Protein AF-D3B5L2-F1 (afdb_monomer_lite)

Structure (mmCIF, N/CA/C/O backbone):
data_AF-D3B5L2-F1
#
_entry.id   AF-D3B5L2-F1
#
loop_
_atom_site.group_PDB
_atom_site.id
_atom_site.type_symbol
_atom_site.label_atom_id
_atom_site.label_alt_id
_atom_site.label_comp_id
_atom_site.label_asym_id
_atom_site.label_entity_id
_atom_site.label_seq_id
_atom_site.pdbx_PDB_ins_code
_atom_site.Cartn_x
_atom_site.Cartn_y
_atom_site.Cartn_z
_atom_site.occupancy
_atom_site.B_iso_or_equiv
_atom_site.auth_seq_id
_atom_site.auth_comp_id
_atom_site.auth_asym_id
_atom_site.auth_atom_id
_atom_site.pdbx_PDB_model_num
ATOM 1 N N . MET A 1 1 ? -9.591 5.558 -53.761 1.00 42.88 1 MET A N 1
ATOM 2 C CA . MET A 1 1 ? -8.872 5.798 -55.028 1.00 42.88 1 MET A CA 1
ATOM 3 C C . MET A 1 1 ? -7.907 6.944 -54.809 1.00 42.88 1 MET A C 1
ATOM 5 O O . MET A 1 1 ? -8.373 8.041 -54.545 1.00 42.88 1 MET A O 1
ATOM 9 N N . ASN A 1 2 ? -6.609 6.635 -54.786 1.00 37.88 2 ASN A N 1
ATOM 10 C CA . ASN A 1 2 ? -5.475 7.451 -55.248 1.00 37.88 2 ASN A CA 1
ATOM 11 C C . ASN A 1 2 ? -4.202 6.870 -54.628 1.00 37.88 2 ASN A C 1
ATOM 13 O O . ASN A 1 2 ? -3.743 7.288 -53.571 1.00 37.88 2 ASN A O 1
ATOM 17 N N . SER A 1 3 ? -3.690 5.836 -55.298 1.00 38.31 3 SER A N 1
ATOM 18 C CA . SER A 1 3 ? -2.327 5.347 -55.120 1.00 38.31 3 SER A CA 1
ATOM 19 C C . SER A 1 3 ? -1.409 6.332 -55.838 1.00 38.31 3 SER A C 1
ATOM 21 O O . SER A 1 3 ? -1.430 6.401 -57.066 1.00 38.31 3 SER A O 1
ATOM 23 N N . LEU A 1 4 ? -0.648 7.127 -55.089 1.00 39.75 4 LEU A N 1
ATOM 24 C CA . LEU A 1 4 ? 0.489 7.863 -55.634 1.00 39.75 4 LEU A CA 1
ATOM 25 C C . LEU A 1 4 ? 1.626 6.858 -55.824 1.00 39.75 4 LEU A C 1
ATOM 27 O O . LEU A 1 4 ? 2.383 6.553 -54.906 1.00 39.75 4 LEU A O 1
ATOM 31 N N . ASN A 1 5 ? 1.693 6.305 -57.032 1.00 44.72 5 ASN A N 1
ATOM 32 C CA . ASN A 1 5 ? 2.851 5.572 -57.512 1.00 44.72 5 ASN A CA 1
ATOM 33 C C . ASN A 1 5 ? 4.015 6.562 -57.653 1.00 44.72 5 ASN A C 1
ATOM 35 O O . ASN A 1 5 ? 4.146 7.219 -58.682 1.00 44.72 5 ASN A O 1
ATOM 39 N N . ASN A 1 6 ? 4.864 6.662 -56.629 1.00 42.38 6 ASN A N 1
ATOM 40 C CA . ASN A 1 6 ? 6.210 7.208 -56.781 1.00 42.38 6 ASN A CA 1
ATOM 41 C C . ASN A 1 6 ? 7.059 6.169 -57.521 1.00 42.38 6 ASN A C 1
ATOM 43 O O . ASN A 1 6 ? 7.798 5.389 -56.922 1.00 42.38 6 ASN A O 1
ATOM 47 N N . THR A 1 7 ? 6.930 6.136 -58.843 1.00 45.75 7 THR A N 1
ATOM 48 C CA . THR A 1 7 ? 8.006 5.641 -59.696 1.00 45.75 7 THR A CA 1
ATOM 49 C C . THR A 1 7 ? 9.122 6.673 -59.608 1.00 45.75 7 THR A C 1
ATOM 51 O O . THR A 1 7 ? 9.053 7.704 -60.271 1.00 45.75 7 THR A O 1
ATOM 54 N N . ILE A 1 8 ? 10.100 6.433 -58.732 1.00 49.56 8 ILE A N 1
ATOM 55 C CA . ILE A 1 8 ? 11.393 7.119 -58.794 1.00 49.56 8 ILE A CA 1
ATOM 56 C C . ILE A 1 8 ? 11.922 6.834 -60.198 1.00 49.56 8 ILE A C 1
ATOM 58 O O . ILE A 1 8 ? 12.236 5.688 -60.526 1.00 49.56 8 ILE A O 1
ATOM 62 N N . ASP A 1 9 ? 11.887 7.853 -61.049 1.00 52.72 9 ASP A N 1
ATOM 63 C CA . ASP A 1 9 ? 12.397 7.770 -62.404 1.00 52.72 9 ASP A CA 1
ATOM 64 C C . ASP A 1 9 ? 13.900 7.482 -62.289 1.00 52.72 9 ASP A C 1
ATOM 66 O O . ASP A 1 9 ? 14.634 8.196 -61.607 1.00 52.72 9 ASP A O 1
ATOM 70 N N . MET A 1 10 ? 14.379 6.408 -62.916 1.00 55.22 10 MET A N 1
ATOM 71 C CA . MET A 1 10 ? 15.793 5.982 -62.884 1.00 55.22 10 MET A CA 1
ATOM 72 C C . MET A 1 10 ? 16.749 7.010 -63.536 1.00 55.22 10 MET A C 1
ATOM 74 O O . MET A 1 10 ? 17.939 6.742 -63.693 1.00 55.22 10 MET A O 1
ATOM 78 N N . ASN A 1 11 ? 16.240 8.189 -63.900 1.00 56.44 11 ASN A N 1
ATOM 79 C CA . ASN A 1 11 ? 16.960 9.316 -64.476 1.00 56.44 11 ASN A CA 1
ATOM 80 C C . ASN A 1 11 ? 17.698 10.192 -63.443 1.00 56.44 11 ASN A C 1
ATOM 82 O O . ASN A 1 11 ? 18.470 11.054 -63.853 1.00 56.44 11 ASN A O 1
ATOM 86 N N . ASP A 1 12 ? 17.545 9.961 -62.134 1.00 65.75 12 ASP A N 1
ATOM 87 C CA . ASP A 1 12 ? 18.139 10.830 -61.097 1.00 65.75 12 ASP A CA 1
AT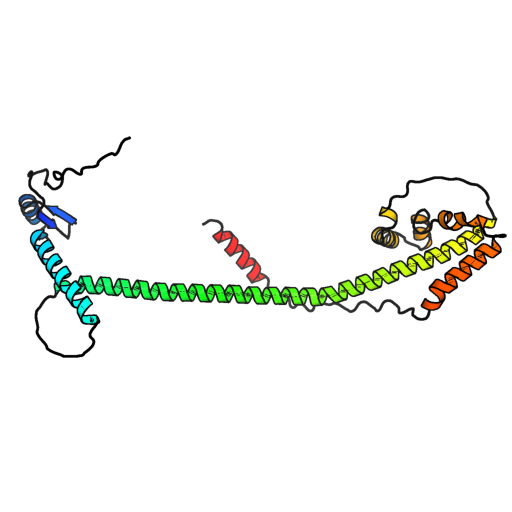OM 88 C C . ASP A 1 12 ? 19.608 10.519 -60.742 1.00 65.75 12 ASP A C 1
ATOM 90 O O . ASP A 1 12 ? 20.235 11.253 -59.978 1.00 65.75 12 ASP A O 1
ATOM 94 N N . PHE A 1 13 ? 20.213 9.462 -61.301 1.00 86.31 13 PHE A N 1
ATOM 95 C CA . PHE A 1 13 ? 21.603 9.082 -60.989 1.00 86.31 13 PHE A CA 1
ATOM 96 C C . PHE A 1 13 ? 22.629 9.591 -62.009 1.00 86.31 13 PHE A C 1
ATOM 98 O O . PHE A 1 13 ? 23.615 8.917 -62.328 1.00 86.31 13 PHE A O 1
ATOM 105 N N . VAL A 1 14 ? 22.395 10.797 -62.527 1.00 89.31 14 VAL A N 1
ATOM 106 C CA . VAL A 1 14 ? 23.261 11.460 -63.502 1.00 89.31 14 VAL A CA 1
ATOM 107 C C . VAL A 1 14 ? 23.803 12.778 -62.959 1.00 89.31 14 VAL A C 1
ATOM 109 O O . VAL A 1 14 ? 23.119 13.572 -62.322 1.00 89.31 14 VAL A O 1
ATOM 112 N N . CYS A 1 15 ? 25.070 13.034 -63.242 1.00 91.94 15 CYS A N 1
ATOM 113 C CA . CYS A 1 15 ? 25.719 14.312 -63.041 1.00 91.94 15 CYS A CA 1
ATOM 114 C C . CYS A 1 15 ? 25.053 15.367 -63.925 1.00 91.94 15 CYS A C 1
ATOM 116 O O . CYS A 1 15 ? 25.148 15.283 -65.147 1.00 91.94 15 CYS A O 1
ATOM 118 N N . LEU A 1 16 ? 24.434 16.376 -63.313 1.00 89.25 16 LEU A N 1
ATOM 119 C CA . LEU A 1 16 ? 23.720 17.440 -64.026 1.00 89.25 16 LEU A CA 1
ATOM 120 C C . LEU A 1 16 ? 24.635 18.254 -64.955 1.00 89.25 16 LEU A C 1
ATOM 122 O O . LEU A 1 16 ? 24.221 18.627 -66.047 1.00 89.25 16 LEU A O 1
ATOM 126 N N . ASP A 1 17 ? 25.898 18.452 -64.572 1.00 91.31 17 ASP A N 1
ATOM 127 C CA . ASP A 1 17 ? 26.860 19.241 -65.358 1.00 91.31 17 ASP A CA 1
ATOM 128 C C . ASP A 1 17 ? 27.324 18.531 -66.636 1.00 91.31 17 ASP A C 1
ATOM 130 O O . ASP A 1 17 ? 27.767 19.161 -67.597 1.00 91.31 17 ASP A O 1
ATOM 134 N N . HIS A 1 18 ? 27.278 17.198 -66.638 1.00 92.94 18 HIS A N 1
ATOM 135 C CA . HIS A 1 18 ? 27.876 16.383 -67.694 1.00 92.94 18 HIS A CA 1
ATOM 136 C C . HIS A 1 18 ? 26.908 15.386 -68.330 1.00 92.94 18 HIS A C 1
ATOM 138 O O . HIS A 1 18 ? 27.302 14.714 -69.281 1.00 92.94 18 HIS A O 1
ATOM 144 N N . LEU A 1 19 ? 25.684 15.280 -67.806 1.00 89.50 19 LEU A N 1
ATOM 145 C CA . LEU A 1 19 ? 24.640 14.330 -68.195 1.00 89.50 19 LEU A CA 1
ATOM 146 C C . LEU A 1 19 ? 25.162 12.883 -68.281 1.00 89.50 19 LEU A C 1
ATOM 148 O O . LEU A 1 19 ? 24.842 12.137 -69.203 1.00 89.50 19 LEU A O 1
ATOM 152 N N . LYS A 1 20 ? 26.022 12.505 -67.326 1.00 90.75 20 LYS A N 1
ATOM 153 C CA . LYS A 1 20 ? 26.656 11.179 -67.220 1.00 90.75 20 LYS A CA 1
ATOM 154 C C . LYS A 1 20 ? 26.365 10.545 -65.876 1.00 90.75 20 LYS A C 1
ATOM 156 O O . LYS A 1 20 ? 26.307 11.258 -64.882 1.00 90.75 20 LYS A O 1
ATOM 161 N N . THR A 1 21 ? 26.277 9.224 -65.826 1.00 93.31 21 THR A N 1
ATOM 162 C CA . THR A 1 21 ? 26.075 8.478 -64.583 1.00 93.31 21 THR A CA 1
ATOM 163 C C . THR A 1 21 ? 27.186 8.728 -63.567 1.00 93.31 21 THR A C 1
ATOM 165 O O . THR A 1 21 ? 28.353 8.932 -63.918 1.00 93.31 21 THR A O 1
ATOM 168 N N . PHE A 1 22 ? 26.815 8.743 -62.288 1.00 94.50 22 PHE A N 1
ATOM 169 C CA . PHE A 1 22 ? 27.795 8.731 -61.209 1.00 94.50 22 PHE A CA 1
ATOM 170 C C . PHE A 1 22 ? 28.409 7.339 -61.086 1.00 94.50 22 PHE A C 1
ATOM 172 O O . PHE A 1 22 ? 27.702 6.340 -60.975 1.00 94.50 22 PHE A O 1
ATOM 179 N N . GLU A 1 23 ? 29.734 7.290 -61.099 1.00 94.88 23 GLU A N 1
ATOM 180 C CA . GLU A 1 23 ? 30.504 6.043 -61.137 1.00 94.88 23 GLU A CA 1
ATOM 181 C C . GLU A 1 23 ? 31.557 5.990 -60.030 1.00 94.88 23 GLU A C 1
ATOM 183 O O . GLU A 1 23 ? 32.110 4.932 -59.761 1.00 94.88 23 GLU A O 1
ATOM 188 N N . ILE A 1 24 ? 31.846 7.120 -59.380 1.00 95.38 24 ILE A N 1
ATOM 189 C CA . ILE A 1 24 ? 32.937 7.265 -58.418 1.00 95.38 24 ILE A CA 1
ATOM 190 C C . ILE A 1 24 ? 32.392 7.921 -57.150 1.00 95.38 24 ILE A C 1
ATOM 192 O O . ILE A 1 24 ? 31.609 8.865 -57.234 1.00 95.38 24 ILE A O 1
ATOM 196 N N . ILE A 1 25 ? 32.829 7.465 -55.978 1.00 95.88 25 ILE A N 1
ATOM 197 C CA . ILE A 1 25 ? 32.579 8.136 -54.696 1.00 95.88 25 ILE A CA 1
ATOM 198 C C . ILE A 1 25 ? 33.898 8.618 -54.103 1.00 95.88 25 ILE A C 1
ATOM 200 O O . ILE A 1 25 ? 34.873 7.877 -54.086 1.00 95.88 25 ILE A O 1
ATOM 204 N N . CYS A 1 26 ? 33.930 9.853 -53.605 1.00 95.94 26 CYS A N 1
ATOM 205 C CA . CYS A 1 26 ? 35.033 10.348 -52.785 1.00 95.94 26 CYS A CA 1
ATOM 206 C C . CYS A 1 26 ? 34.667 10.209 -51.304 1.00 95.94 26 CYS A C 1
ATOM 208 O O . CYS A 1 26 ? 33.810 10.947 -50.818 1.00 95.94 26 CYS A O 1
ATOM 210 N N . HIS A 1 27 ? 35.336 9.320 -50.571 1.00 92.12 27 HIS A N 1
ATOM 211 C CA . HIS A 1 27 ? 35.020 9.033 -49.163 1.00 92.12 27 HIS A CA 1
ATOM 212 C C . HIS A 1 27 ? 35.301 10.204 -48.221 1.00 92.12 27 HIS A C 1
ATOM 214 O O . HIS A 1 27 ? 34.617 10.374 -47.219 1.00 92.12 27 HIS A O 1
ATOM 220 N N . GLN A 1 28 ? 36.278 11.050 -48.556 1.00 93.50 28 GLN A N 1
ATOM 221 C CA . GLN A 1 28 ? 36.624 12.214 -47.738 1.00 93.50 28 GLN A CA 1
ATOM 222 C C . GLN A 1 28 ? 35.590 13.343 -47.856 1.00 93.50 28 GLN A C 1
ATOM 224 O O . GLN A 1 28 ? 35.366 14.079 -46.899 1.00 93.50 28 GLN A O 1
ATOM 229 N N . CYS A 1 29 ? 34.955 13.479 -49.023 1.00 94.69 29 CYS A N 1
ATOM 230 C CA . CYS A 1 29 ? 33.931 14.499 -49.265 1.00 94.69 29 CYS A CA 1
ATOM 231 C C . CYS A 1 29 ? 32.504 13.956 -49.158 1.00 94.69 29 CYS A C 1
ATOM 233 O O . CYS A 1 29 ? 31.565 14.745 -49.132 1.00 94.69 29 CYS A O 1
ATOM 235 N N . ASN A 1 30 ? 32.343 12.632 -49.128 1.00 93.12 30 ASN A N 1
ATOM 236 C CA . ASN A 1 30 ? 31.063 11.941 -49.246 1.00 93.12 30 ASN A CA 1
ATOM 237 C C . ASN A 1 30 ? 30.256 12.398 -50.481 1.00 93.12 30 ASN A C 1
ATOM 239 O O . ASN A 1 30 ? 29.056 12.658 -50.401 1.00 93.12 30 ASN A O 1
ATOM 243 N N . LEU A 1 31 ? 30.941 12.545 -51.624 1.00 93.62 31 LEU A N 1
ATOM 244 C CA . LEU A 1 31 ? 30.361 13.030 -52.883 1.00 93.62 31 LEU A CA 1
ATOM 245 C C . LEU A 1 31 ? 30.387 11.956 -53.968 1.00 93.62 31 LEU A C 1
ATOM 247 O O . LEU A 1 31 ? 31.397 11.273 -54.148 1.00 93.62 31 LEU A O 1
ATOM 251 N N . LEU A 1 32 ? 29.295 11.881 -54.731 1.00 94.81 32 LEU A N 1
ATOM 252 C CA . LEU A 1 32 ? 29.177 11.074 -55.942 1.00 94.81 32 LEU A CA 1
ATOM 253 C C . LEU A 1 32 ? 29.634 11.882 -57.159 1.00 94.81 32 LEU A C 1
ATOM 255 O O . LEU A 1 32 ? 29.233 13.029 -57.352 1.00 94.81 32 LEU A O 1
ATOM 259 N N . LEU A 1 33 ? 30.487 11.285 -57.985 1.00 95.25 33 LEU A N 1
ATOM 260 C CA . LEU A 1 33 ? 31.179 11.943 -59.086 1.00 95.25 33 LEU A CA 1
ATOM 261 C C . LEU A 1 33 ? 31.066 11.091 -60.358 1.00 95.25 33 LEU A C 1
ATOM 263 O O . LEU A 1 33 ? 31.216 9.869 -60.335 1.00 95.25 33 LEU A O 1
ATOM 267 N N . CYS A 1 34 ? 30.802 11.735 -61.496 1.00 95.88 34 CYS A N 1
ATOM 268 C CA . CYS A 1 34 ? 31.057 11.116 -62.797 1.00 95.88 34 CYS A CA 1
ATOM 269 C C . CYS A 1 34 ? 32.564 11.196 -63.102 1.00 95.88 34 CYS A C 1
ATOM 271 O O . CYS A 1 34 ? 33.284 11.989 -62.485 1.00 95.88 34 CYS A O 1
ATOM 273 N N . ALA A 1 35 ? 33.053 10.452 -64.096 1.00 94.00 35 ALA A N 1
ATOM 274 C CA . ALA A 1 35 ? 34.479 10.429 -64.449 1.00 94.00 35 ALA A CA 1
ATOM 275 C C . ALA A 1 35 ? 35.101 11.832 -64.664 1.00 94.00 35 ALA A C 1
ATOM 277 O O . ALA A 1 35 ? 36.240 12.100 -64.265 1.00 94.00 35 ALA A O 1
ATOM 278 N N . ARG A 1 36 ? 34.337 12.769 -65.250 1.00 94.62 36 ARG A N 1
ATOM 279 C CA . ARG A 1 36 ? 34.807 14.141 -65.505 1.00 94.62 36 ARG A CA 1
ATOM 280 C C . ARG A 1 36 ? 34.849 14.986 -64.232 1.00 94.62 36 ARG A C 1
ATOM 282 O O . ARG A 1 36 ? 35.850 15.662 -63.995 1.00 94.62 36 ARG A O 1
ATOM 289 N N . CYS A 1 37 ? 33.814 14.903 -63.394 1.00 95.62 37 CYS A N 1
ATOM 290 C CA . CYS A 1 37 ? 33.805 15.559 -62.087 1.00 95.62 37 CYS A CA 1
ATOM 291 C C . CYS A 1 37 ? 34.909 15.018 -61.182 1.00 95.62 37 CYS A C 1
ATOM 293 O O . CYS A 1 37 ? 35.572 15.812 -60.533 1.00 95.62 37 CYS A O 1
ATOM 295 N N . SER A 1 38 ? 35.172 13.709 -61.193 1.00 95.31 38 SER A N 1
ATOM 296 C CA . SER A 1 38 ? 36.254 13.104 -60.407 1.00 95.31 38 SER A CA 1
ATOM 297 C C . SER A 1 38 ? 37.627 13.653 -60.793 1.00 95.31 38 SER A C 1
ATOM 299 O O . SER A 1 38 ? 38.405 14.050 -59.929 1.00 95.31 38 SER A O 1
ATOM 301 N N . THR A 1 39 ? 37.901 13.783 -62.093 1.00 94.25 39 THR A N 1
ATOM 302 C CA . THR A 1 39 ? 39.170 14.355 -62.568 1.00 94.25 39 THR A CA 1
ATOM 303 C C . THR A 1 39 ? 39.342 15.809 -62.116 1.00 94.25 39 THR A C 1
ATOM 305 O O . THR A 1 39 ? 40.430 16.199 -61.696 1.00 94.25 39 THR A O 1
ATOM 308 N N . ASN A 1 40 ? 38.282 16.619 -62.187 1.00 94.88 40 ASN A N 1
ATOM 309 C CA . ASN A 1 40 ? 38.326 18.012 -61.736 1.00 94.88 40 ASN A CA 1
ATOM 310 C C . ASN A 1 40 ? 38.442 18.120 -60.210 1.00 94.88 40 ASN A C 1
ATOM 312 O O . ASN A 1 40 ? 39.277 18.872 -59.718 1.00 94.88 40 ASN A O 1
ATOM 316 N N . HIS A 1 41 ? 37.667 17.321 -59.480 1.00 94.50 41 HIS A N 1
ATOM 317 C CA . HIS A 1 41 ? 37.701 17.218 -58.022 1.00 94.50 41 HIS A CA 1
ATOM 318 C C . HIS A 1 41 ? 39.101 16.865 -57.518 1.00 94.50 41 HIS A C 1
ATOM 320 O O . HIS A 1 41 ? 39.642 17.529 -56.638 1.00 94.50 41 HIS A O 1
ATOM 326 N N . ASN A 1 42 ? 39.748 15.883 -58.149 1.00 90.81 42 ASN A N 1
ATOM 327 C CA . ASN A 1 42 ? 41.100 15.465 -57.787 1.00 90.81 42 ASN A CA 1
ATOM 328 C C . ASN A 1 42 ? 42.164 16.522 -58.103 1.00 90.81 42 ASN A C 1
ATOM 330 O O . ASN A 1 42 ? 43.156 16.596 -57.386 1.00 90.81 42 ASN A O 1
ATOM 334 N N . LYS A 1 43 ? 41.959 17.368 -59.120 1.00 92.62 43 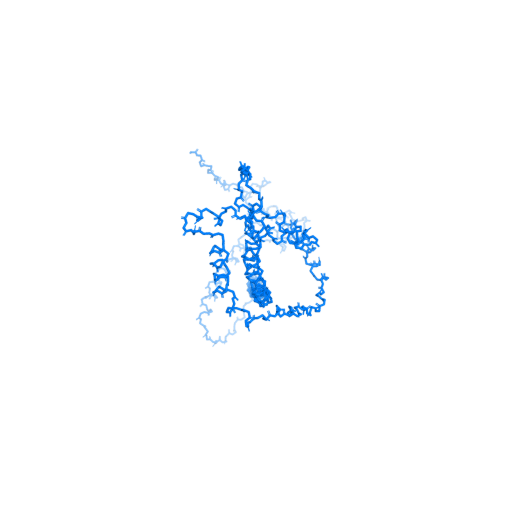LYS A N 1
ATOM 335 C CA . LYS A 1 43 ? 42.838 18.524 -59.375 1.00 92.62 43 LYS A CA 1
ATOM 336 C C . LYS A 1 43 ? 42.694 19.620 -58.318 1.00 92.62 43 LYS A C 1
ATOM 338 O O . LYS A 1 43 ? 43.640 20.365 -58.108 1.00 92.62 43 LYS A O 1
ATOM 343 N N . GLN A 1 44 ? 41.520 19.741 -57.699 1.00 92.50 44 GLN A N 1
ATOM 344 C CA . GLN A 1 44 ? 41.229 20.775 -56.702 1.00 92.50 44 GLN A CA 1
ATOM 345 C C . GLN A 1 44 ? 41.599 20.351 -55.278 1.00 92.50 44 GLN A C 1
ATOM 347 O O . GLN A 1 44 ? 42.053 21.183 -54.499 1.00 92.50 44 GLN A O 1
ATOM 352 N N . HIS A 1 45 ? 41.402 19.074 -54.941 1.00 88.81 45 HIS A N 1
ATOM 353 C CA . HIS A 1 45 ? 41.495 18.582 -53.565 1.00 88.81 45 HIS A CA 1
ATOM 354 C C . HIS A 1 45 ? 42.538 17.472 -53.349 1.00 88.81 45 HIS A C 1
ATOM 356 O O . HIS A 1 45 ? 42.733 17.050 -52.219 1.00 88.81 45 HIS A O 1
ATOM 362 N N . GLU A 1 46 ? 43.207 16.972 -54.395 1.00 91.94 46 GLU A N 1
ATOM 363 C CA . GLU A 1 46 ? 44.169 15.853 -54.306 1.00 91.94 46 GLU A CA 1
ATOM 364 C C . GLU A 1 46 ? 43.598 14.561 -53.668 1.00 91.94 46 GLU A C 1
ATOM 366 O O . GLU A 1 46 ? 44.325 13.725 -53.133 1.00 91.94 46 GLU A O 1
ATOM 371 N N . HIS A 1 47 ? 42.285 14.323 -53.771 1.00 93.62 47 HIS A N 1
ATOM 372 C CA . HIS A 1 47 ? 41.605 13.179 -53.140 1.00 93.62 47 HIS A CA 1
ATOM 373 C C . HIS A 1 47 ? 41.666 11.862 -53.936 1.00 93.62 47 HIS A C 1
ATOM 375 O O . HIS A 1 47 ? 40.876 10.952 -53.686 1.00 93.62 47 HIS A O 1
ATOM 381 N N . ASN A 1 48 ? 42.610 11.710 -54.869 1.00 89.38 48 ASN A N 1
ATOM 382 C CA . ASN A 1 48 ? 42.643 10.558 -55.779 1.00 89.38 48 ASN A CA 1
ATOM 383 C C . ASN A 1 48 ? 42.729 9.205 -55.043 1.00 89.38 48 ASN A C 1
ATOM 385 O O . ASN A 1 48 ? 42.169 8.217 -55.493 1.00 89.38 48 ASN A O 1
ATOM 389 N N . LYS A 1 49 ? 43.388 9.167 -53.877 1.00 90.94 49 LYS A N 1
ATOM 390 C CA . LYS A 1 49 ? 43.523 7.952 -53.050 1.00 90.94 49 LYS A CA 1
ATOM 391 C C . LYS A 1 49 ? 42.267 7.591 -52.248 1.00 90.94 49 LYS A C 1
ATOM 393 O O . LYS A 1 49 ? 42.218 6.512 -51.676 1.00 90.94 49 LYS A O 1
ATOM 398 N N . PHE A 1 50 ? 41.301 8.502 -52.166 1.00 90.62 50 PHE A N 1
ATOM 399 C CA . PHE A 1 50 ? 40.051 8.335 -51.417 1.00 90.62 50 PHE A CA 1
ATOM 400 C C . PHE A 1 50 ? 38.844 8.216 -52.348 1.00 90.62 50 PHE A C 1
ATOM 402 O O . PHE A 1 50 ? 37.707 8.345 -51.892 1.00 90.62 50 PHE A O 1
ATOM 409 N N . CYS A 1 51 ? 39.092 8.062 -53.649 1.00 92.44 51 CYS A N 1
ATOM 410 C CA . CYS A 1 51 ? 38.062 7.915 -54.656 1.00 92.44 51 CYS A CA 1
ATOM 411 C C . CYS A 1 51 ? 38.024 6.469 -55.131 1.00 92.44 51 CYS A C 1
ATOM 413 O O . CYS A 1 51 ? 39.011 5.994 -55.685 1.00 92.44 51 CYS A O 1
ATOM 415 N N . ASP A 1 52 ? 36.877 5.819 -54.977 1.00 92.88 52 ASP A N 1
ATOM 416 C CA . ASP A 1 52 ? 36.673 4.453 -55.449 1.00 92.88 52 ASP A CA 1
ATOM 417 C C . ASP A 1 52 ? 35.630 4.427 -56.559 1.00 92.88 52 ASP A C 1
ATOM 419 O O . ASP A 1 52 ? 34.603 5.115 -56.489 1.00 92.88 52 ASP A O 1
ATOM 423 N N . HIS A 1 53 ? 35.885 3.610 -57.579 1.00 94.88 53 HIS A N 1
ATOM 424 C CA . HIS A 1 53 ? 34.895 3.321 -58.601 1.00 94.88 53 HIS A CA 1
ATOM 425 C C . HIS A 1 53 ? 33.836 2.362 -58.048 1.00 94.88 53 HIS A C 1
ATOM 427 O O . HIS A 1 53 ? 34.124 1.440 -57.282 1.00 94.88 53 HIS A O 1
ATOM 433 N N . ILE A 1 54 ? 32.589 2.540 -58.475 1.00 92.31 54 ILE A N 1
ATOM 434 C CA . ILE A 1 54 ? 31.453 1.745 -58.015 1.00 92.31 54 ILE A CA 1
ATOM 435 C C . ILE A 1 54 ? 31.639 0.252 -58.301 1.00 92.31 54 ILE A C 1
ATOM 437 O O . ILE A 1 54 ? 31.197 -0.586 -57.518 1.00 92.31 54 ILE A O 1
ATOM 441 N N . ASP A 1 55 ? 32.312 -0.099 -59.393 1.00 90.94 55 ASP A N 1
ATOM 442 C CA . ASP A 1 55 ? 32.559 -1.501 -59.731 1.00 90.94 55 ASP A CA 1
ATOM 443 C C . ASP A 1 55 ? 33.592 -2.156 -58.807 1.00 90.94 55 ASP A C 1
ATOM 445 O O . ASP A 1 55 ? 33.404 -3.316 -58.436 1.00 90.94 55 ASP A O 1
ATOM 449 N N . ASP A 1 56 ? 34.594 -1.410 -58.334 1.00 89.19 56 ASP A N 1
ATOM 450 C CA . ASP A 1 56 ? 35.562 -1.901 -57.344 1.00 89.19 56 ASP A CA 1
ATOM 451 C C . ASP A 1 56 ? 34.884 -2.115 -55.982 1.00 89.19 56 ASP A C 1
ATOM 453 O O . ASP A 1 56 ? 35.105 -3.130 -55.306 1.00 89.19 56 ASP A O 1
ATOM 457 N N . ILE A 1 57 ? 33.977 -1.204 -55.608 1.00 88.31 57 ILE A N 1
ATOM 458 C CA . ILE A 1 57 ? 33.139 -1.334 -54.409 1.00 88.31 57 ILE A CA 1
ATOM 459 C C . ILE A 1 57 ? 32.237 -2.566 -54.530 1.00 88.31 57 ILE A C 1
ATOM 461 O O . ILE A 1 57 ? 32.221 -3.412 -53.634 1.00 88.31 57 ILE A O 1
ATOM 465 N N . LYS A 1 58 ? 31.519 -2.723 -55.651 1.00 87.75 58 LYS A N 1
ATOM 466 C CA . LYS A 1 58 ? 30.663 -3.895 -55.908 1.00 87.75 58 LYS A CA 1
ATOM 467 C C . LYS A 1 58 ? 31.465 -5.190 -55.833 1.00 87.75 58 LYS A C 1
ATOM 469 O O . LYS A 1 58 ? 31.033 -6.137 -55.179 1.00 87.75 58 LYS A O 1
ATOM 474 N N . GLN A 1 59 ? 32.627 -5.248 -56.483 1.00 85.62 59 GLN A N 1
ATOM 475 C CA . GLN A 1 59 ? 33.478 -6.436 -56.482 1.00 85.62 59 GLN A CA 1
ATOM 476 C C . GLN A 1 59 ? 33.939 -6.787 -55.065 1.00 85.62 59 GLN A C 1
ATOM 478 O O . GLN A 1 59 ? 33.894 -7.957 -54.667 1.00 85.62 59 GLN A O 1
ATOM 483 N N . SER A 1 60 ? 34.324 -5.775 -54.288 1.00 84.62 60 SER A N 1
ATOM 484 C CA . SER A 1 60 ? 34.683 -5.937 -52.882 1.00 84.62 60 SER A CA 1
ATOM 485 C C . SER A 1 60 ? 33.508 -6.513 -52.089 1.00 84.62 60 SER A C 1
ATOM 487 O O . SER A 1 60 ? 33.660 -7.563 -51.463 1.00 84.62 60 SER A O 1
ATOM 489 N N . LEU A 1 61 ? 32.310 -5.926 -52.198 1.00 81.62 61 LEU A N 1
ATOM 490 C CA . LEU A 1 61 ? 31.090 -6.392 -51.523 1.00 81.62 61 LEU A CA 1
ATOM 491 C C . LEU A 1 61 ? 30.709 -7.836 -51.891 1.00 81.62 61 LEU A C 1
ATOM 493 O O . LEU A 1 61 ? 30.402 -8.637 -51.005 1.00 81.62 61 LEU A O 1
ATOM 497 N N . TYR A 1 62 ? 30.794 -8.220 -53.168 1.00 83.81 62 TYR A N 1
ATOM 498 C CA . TYR A 1 62 ? 30.538 -9.605 -53.584 1.00 83.81 62 TYR A CA 1
ATOM 499 C C . TYR A 1 62 ? 31.534 -10.594 -52.966 1.00 83.81 62 TYR A C 1
ATOM 501 O O . TYR A 1 62 ? 31.153 -11.703 -52.562 1.00 83.81 62 TYR A O 1
ATOM 509 N N . LYS A 1 63 ? 32.808 -10.198 -52.847 1.00 79.50 63 LYS A N 1
ATOM 510 C CA . LYS A 1 63 ? 33.841 -10.994 -52.171 1.00 79.50 63 LYS A CA 1
ATOM 511 C C . LYS A 1 63 ? 33.519 -11.159 -50.683 1.00 79.50 63 LYS A C 1
ATOM 513 O O . LYS A 1 63 ? 33.660 -12.268 -50.164 1.00 79.50 63 LYS A O 1
ATOM 518 N N . TYR A 1 64 ? 33.036 -10.108 -50.016 1.00 72.75 64 TYR A N 1
ATOM 519 C CA . TYR A 1 64 ? 32.560 -10.184 -48.631 1.00 72.75 64 TYR A CA 1
ATOM 520 C C . TYR A 1 64 ? 31.395 -11.151 -48.480 1.00 72.75 64 TYR A C 1
ATOM 522 O O . TYR A 1 64 ? 31.506 -12.114 -47.726 1.00 72.75 64 TYR A O 1
ATOM 530 N N . GLN A 1 65 ? 30.316 -10.961 -49.241 1.00 75.31 65 GLN A N 1
ATOM 531 C CA . GLN A 1 65 ? 29.118 -11.799 -49.159 1.00 75.31 65 GLN A CA 1
ATOM 532 C C . GLN A 1 65 ? 29.452 -13.290 -49.332 1.00 75.31 65 GLN A C 1
ATOM 534 O O . GLN A 1 65 ? 29.004 -14.138 -48.554 1.00 75.31 65 GLN A O 1
ATOM 539 N N . SER A 1 66 ? 30.317 -13.601 -50.299 1.00 74.62 66 SER A N 1
ATOM 540 C CA . SER A 1 66 ? 30.772 -14.966 -50.579 1.00 74.62 66 SER A CA 1
ATOM 541 C C . SER A 1 66 ? 31.621 -15.569 -49.449 1.00 74.62 66 SER A C 1
ATOM 543 O O . SER A 1 66 ? 31.583 -16.781 -49.222 1.00 74.62 66 SER A O 1
ATOM 545 N N . ASN A 1 67 ? 32.392 -14.749 -48.730 1.00 68.56 67 ASN A N 1
ATOM 546 C CA . ASN A 1 67 ? 33.241 -15.186 -47.620 1.00 68.56 67 ASN A CA 1
ATOM 547 C C . ASN A 1 67 ? 32.458 -15.331 -46.310 1.00 68.56 67 ASN A C 1
ATOM 549 O O . ASN A 1 67 ? 32.626 -16.329 -45.605 1.00 68.56 67 ASN A O 1
ATOM 553 N N . THR A 1 68 ? 31.555 -14.399 -46.014 1.00 64.00 68 THR A N 1
ATOM 554 C CA . THR A 1 68 ? 30.704 -14.416 -44.819 1.00 64.00 68 THR A CA 1
ATOM 555 C C . THR A 1 68 ? 29.825 -15.670 -44.794 1.00 64.00 68 THR A C 1
ATOM 557 O O . THR A 1 68 ? 29.766 -16.378 -43.788 1.00 64.00 68 THR A O 1
ATOM 560 N N . GLN A 1 69 ? 29.245 -16.056 -45.938 1.00 63.59 69 GLN A N 1
ATOM 561 C CA . GLN A 1 69 ? 28.440 -17.278 -46.046 1.00 63.59 69 GLN A CA 1
ATOM 562 C C . GLN A 1 69 ? 29.255 -18.569 -45.815 1.00 63.59 69 GLN A C 1
ATOM 564 O O . GLN A 1 69 ? 28.713 -19.575 -45.349 1.00 63.59 69 GLN A O 1
ATOM 569 N N . LYS A 1 70 ? 30.565 -18.557 -46.101 1.00 63.69 70 LYS A N 1
ATOM 570 C CA . LYS A 1 70 ? 31.475 -19.683 -45.822 1.00 63.69 70 LYS A CA 1
ATOM 571 C C . LYS A 1 70 ? 31.899 -19.734 -44.351 1.00 63.69 70 LYS A C 1
ATOM 573 O O . LYS A 1 70 ? 32.013 -20.831 -43.804 1.00 63.69 70 LYS A O 1
ATOM 578 N N . GLN A 1 71 ? 32.091 -18.588 -43.694 1.00 60.78 71 GLN A N 1
ATOM 579 C CA . GLN A 1 71 ? 32.464 -18.536 -42.275 1.00 60.78 71 GLN A CA 1
ATOM 580 C C . GLN A 1 71 ? 31.326 -18.988 -41.348 1.00 60.78 71 GLN A C 1
ATOM 582 O O . GLN A 1 71 ? 31.569 -19.801 -40.454 1.00 60.78 71 GLN A O 1
ATOM 587 N N . PHE A 1 72 ? 30.075 -18.596 -41.622 1.00 58.66 72 PHE A N 1
ATOM 588 C CA . PHE A 1 72 ? 28.918 -19.079 -40.853 1.00 58.66 72 PHE A CA 1
ATOM 589 C C . PHE A 1 72 ? 28.676 -20.591 -40.997 1.00 58.66 72 PHE A C 1
ATOM 591 O O . PHE A 1 72 ? 28.173 -21.226 -40.073 1.00 58.66 72 PHE A O 1
ATOM 598 N N . LYS A 1 73 ? 29.081 -21.205 -42.119 1.00 58.50 73 LYS A N 1
ATOM 599 C CA . LYS A 1 73 ? 29.022 -22.668 -42.288 1.00 58.50 73 LYS A CA 1
ATOM 600 C C . LYS A 1 73 ? 30.138 -23.404 -41.537 1.00 58.50 73 LYS A C 1
ATOM 602 O O . LYS A 1 73 ? 29.899 -24.508 -41.058 1.00 58.50 73 LYS A O 1
ATOM 607 N N . LYS A 1 74 ? 31.330 -22.810 -41.397 1.00 54.47 74 LYS A N 1
ATOM 608 C CA . LYS A 1 74 ? 32.481 -23.443 -40.722 1.00 54.47 74 LYS A CA 1
ATOM 609 C C . LYS A 1 74 ? 32.410 -23.412 -39.193 1.00 54.47 74 LYS A C 1
ATOM 611 O O . LYS A 1 74 ? 32.939 -24.320 -38.563 1.00 54.47 74 LYS A O 1
ATOM 616 N N . GLN A 1 75 ? 31.716 -22.449 -38.584 1.00 52.25 75 GLN A N 1
ATOM 617 C CA . GLN A 1 75 ? 31.545 -22.420 -37.120 1.00 52.25 75 GLN A CA 1
ATOM 618 C C . GLN A 1 75 ? 30.651 -23.548 -36.570 1.00 52.25 75 GLN A C 1
ATOM 620 O O . GLN A 1 75 ? 30.601 -23.746 -35.360 1.00 52.25 75 GLN A O 1
ATOM 625 N N . LYS A 1 76 ? 29.993 -24.336 -37.433 1.00 50.56 76 LYS A N 1
ATOM 626 C CA . LYS A 1 76 ? 29.224 -25.520 -37.017 1.00 50.56 76 LYS A CA 1
ATOM 627 C C . LYS A 1 76 ? 30.053 -26.811 -36.953 1.00 50.56 76 LYS A C 1
ATOM 629 O O . LYS A 1 76 ? 29.539 -27.835 -36.519 1.00 50.56 76 LYS A O 1
ATOM 634 N N . THR A 1 77 ? 31.324 -26.775 -37.354 1.00 46.78 77 THR A N 1
ATOM 635 C CA . THR A 1 77 ? 32.243 -27.920 -37.283 1.00 46.78 77 THR A CA 1
ATOM 636 C C . THR A 1 77 ? 33.540 -27.499 -36.607 1.00 46.78 77 THR A C 1
ATOM 638 O O . THR A 1 77 ? 34.530 -27.163 -37.254 1.00 46.78 77 THR A O 1
ATOM 641 N N . THR A 1 78 ? 33.532 -27.517 -35.279 1.00 45.53 78 THR A N 1
ATOM 642 C CA . THR A 1 78 ? 34.745 -27.606 -34.470 1.00 45.53 78 THR A CA 1
ATOM 643 C C . THR A 1 78 ? 35.427 -28.945 -34.737 1.00 45.53 78 THR A C 1
ATOM 645 O O . THR A 1 78 ? 35.020 -29.955 -34.179 1.00 45.53 78 THR A O 1
ATOM 648 N N . HIS A 1 79 ? 36.468 -28.953 -35.565 1.00 43.16 79 HIS A N 1
ATOM 649 C CA . HIS A 1 79 ? 37.673 -29.725 -35.274 1.00 43.16 79 HIS A CA 1
ATOM 650 C C . HIS A 1 79 ? 38.889 -29.024 -35.884 1.00 43.16 79 HIS A C 1
ATOM 652 O O . HIS A 1 79 ? 38.907 -28.627 -37.047 1.00 43.16 79 HIS A O 1
ATOM 658 N N . ILE A 1 80 ? 39.869 -28.821 -35.013 1.00 51.44 80 ILE A N 1
ATOM 659 C CA . ILE A 1 80 ? 41.145 -28.150 -35.222 1.00 51.44 80 ILE A CA 1
ATOM 660 C C . ILE A 1 80 ? 41.905 -28.857 -36.347 1.00 51.44 80 ILE A C 1
ATOM 662 O O . ILE A 1 80 ? 42.205 -30.044 -36.247 1.00 51.44 80 ILE A O 1
ATOM 666 N N . SER A 1 81 ? 42.240 -28.134 -37.409 1.00 42.69 81 SER A N 1
ATOM 667 C CA . SER A 1 81 ? 43.339 -28.500 -38.301 1.00 42.69 81 SER A CA 1
ATOM 668 C C . SER A 1 81 ? 43.980 -27.219 -38.805 1.00 42.69 81 SER A C 1
ATOM 670 O O . SER A 1 81 ? 43.389 -26.432 -39.545 1.00 42.69 81 SER A O 1
ATOM 672 N N . THR A 1 82 ? 45.166 -26.996 -38.262 1.00 49.69 82 THR A N 1
ATOM 673 C CA . THR A 1 82 ? 46.093 -25.914 -38.539 1.00 49.69 82 THR A CA 1
ATOM 674 C C . THR A 1 82 ? 46.691 -26.161 -39.915 1.00 49.69 82 THR A C 1
ATOM 676 O O . THR A 1 82 ? 47.498 -27.067 -40.055 1.00 49.69 82 THR A O 1
ATOM 679 N N . ASP A 1 83 ? 46.318 -25.364 -40.912 1.00 39.66 83 ASP A N 1
ATOM 680 C CA . ASP A 1 83 ? 47.148 -25.217 -42.103 1.00 39.66 83 ASP A CA 1
ATOM 681 C C . ASP A 1 83 ? 47.238 -23.746 -42.489 1.00 39.66 83 ASP A C 1
ATOM 683 O O . ASP A 1 83 ? 46.263 -23.083 -42.857 1.00 39.66 83 ASP A O 1
ATOM 687 N N . ASN A 1 84 ? 48.461 -23.248 -42.330 1.00 54.38 84 ASN A N 1
ATOM 688 C CA . ASN A 1 84 ? 48.916 -21.932 -42.725 1.00 54.38 84 ASN A CA 1
ATOM 689 C C . ASN A 1 84 ? 48.830 -21.816 -44.245 1.00 54.38 84 ASN A C 1
ATOM 691 O O . ASN A 1 84 ? 49.606 -22.452 -44.955 1.00 54.38 84 ASN A O 1
ATOM 695 N N . ASN A 1 85 ? 47.973 -20.931 -44.753 1.00 42.72 85 ASN A N 1
ATOM 696 C CA . ASN A 1 85 ? 48.271 -20.329 -46.041 1.00 42.72 85 ASN A CA 1
ATOM 697 C C . ASN A 1 85 ? 47.957 -18.836 -46.047 1.00 42.72 85 ASN A C 1
ATOM 699 O O . ASN A 1 85 ? 46.830 -18.388 -45.838 1.00 42.72 85 ASN A O 1
ATOM 703 N N . ASN A 1 86 ? 49.042 -18.096 -46.225 1.00 53.38 86 ASN A N 1
ATOM 704 C CA . ASN A 1 86 ? 49.175 -16.665 -46.093 1.00 53.38 86 ASN A CA 1
ATOM 705 C C . ASN A 1 86 ? 48.596 -16.018 -47.354 1.00 53.38 86 ASN A C 1
ATOM 707 O O . ASN A 1 86 ? 49.186 -16.132 -48.427 1.00 53.38 86 ASN A O 1
ATOM 711 N N . ASN A 1 87 ? 47.434 -15.372 -47.259 1.00 43.16 87 ASN A N 1
ATOM 712 C CA . ASN A 1 87 ? 46.971 -14.520 -48.346 1.00 43.16 87 ASN A CA 1
ATOM 713 C C . ASN A 1 87 ? 46.376 -13.225 -47.795 1.00 43.16 87 ASN A C 1
ATOM 715 O O . ASN A 1 87 ? 45.335 -13.217 -47.135 1.00 43.16 87 ASN A O 1
ATOM 719 N N . ASN A 1 88 ? 47.104 -12.141 -48.058 1.00 51.34 88 ASN A N 1
ATOM 720 C CA . ASN A 1 88 ? 46.832 -10.774 -47.639 1.00 51.34 88 ASN A CA 1
ATOM 721 C C . ASN A 1 88 ? 45.449 -10.322 -48.121 1.00 51.34 88 ASN A C 1
ATOM 723 O O . ASN A 1 88 ? 45.287 -9.849 -49.242 1.00 51.34 88 ASN A O 1
ATOM 727 N N . ASN A 1 89 ? 44.445 -10.434 -47.253 1.00 49.72 89 ASN A N 1
ATOM 728 C CA . ASN A 1 89 ? 43.119 -9.856 -47.460 1.00 49.72 89 ASN A CA 1
ATOM 729 C C . ASN A 1 89 ? 42.794 -8.903 -46.294 1.00 49.72 89 ASN A C 1
ATOM 731 O O . ASN A 1 89 ? 41.825 -9.078 -45.556 1.00 49.72 89 ASN A O 1
ATOM 735 N N . SER A 1 90 ? 43.680 -7.914 -46.129 1.00 48.28 90 SER A N 1
ATOM 736 C CA . SER A 1 90 ? 43.739 -6.936 -45.029 1.00 48.28 90 SER A CA 1
ATOM 737 C C . SER A 1 90 ? 42.483 -6.054 -44.899 1.00 48.28 90 SER A C 1
ATOM 739 O O . SER A 1 90 ? 42.121 -5.651 -43.800 1.00 48.28 90 SER A O 1
ATOM 741 N N . SER A 1 91 ? 41.742 -5.822 -45.987 1.00 49.69 91 SER A N 1
ATOM 742 C CA . SER A 1 91 ? 40.566 -4.938 -45.960 1.00 49.69 91 SER A CA 1
ATOM 743 C C . SER A 1 91 ? 39.351 -5.539 -45.227 1.00 49.69 91 SER A C 1
ATOM 745 O O . SER A 1 91 ? 38.569 -4.785 -44.659 1.00 49.69 91 SER A O 1
ATOM 747 N N . SER A 1 92 ? 39.232 -6.875 -45.127 1.00 53.16 92 SER A N 1
ATOM 748 C CA . SER A 1 92 ? 38.020 -7.530 -44.583 1.00 53.16 92 SER A CA 1
ATOM 749 C C . SER A 1 92 ? 37.913 -7.671 -43.071 1.00 53.16 92 SER A C 1
ATOM 751 O O . SER A 1 92 ? 36.925 -8.194 -42.550 1.00 53.16 92 SER A O 1
ATOM 753 N N . ILE A 1 93 ? 38.942 -7.211 -42.369 1.00 53.84 93 ILE A N 1
ATOM 754 C CA . ILE A 1 93 ? 39.070 -7.373 -40.924 1.00 53.84 93 ILE A CA 1
ATOM 755 C C . ILE A 1 93 ? 38.315 -6.258 -40.192 1.00 53.84 93 ILE A C 1
ATOM 757 O O . ILE A 1 93 ? 37.692 -6.534 -39.172 1.00 53.84 93 ILE A O 1
ATOM 761 N N . PHE A 1 94 ? 38.301 -5.038 -40.740 1.00 53.62 94 PHE A N 1
ATOM 762 C CA . PHE A 1 94 ? 37.777 -3.850 -40.056 1.00 53.62 94 PHE A CA 1
ATOM 763 C C . PHE A 1 94 ? 36.242 -3.831 -39.938 1.00 53.62 94 PHE A C 1
ATOM 765 O O . PHE A 1 94 ? 35.687 -3.422 -38.920 1.00 53.62 94 PHE A O 1
ATOM 772 N N . GLU A 1 95 ? 35.529 -4.323 -40.953 1.00 59.69 95 GLU A N 1
ATOM 773 C CA . GLU A 1 95 ? 34.059 -4.337 -40.939 1.00 59.69 95 GLU A CA 1
ATOM 774 C C . GLU A 1 95 ? 33.505 -5.477 -40.071 1.00 59.69 95 GLU A C 1
ATOM 776 O O . GLU A 1 95 ? 32.565 -5.283 -39.299 1.00 59.69 95 GLU A O 1
ATOM 781 N N . ASN A 1 96 ? 34.142 -6.652 -40.107 1.00 68.06 96 ASN A N 1
ATOM 782 C CA . ASN A 1 96 ? 33.769 -7.769 -39.239 1.00 68.06 96 ASN A CA 1
ATOM 783 C C . ASN A 1 96 ? 34.146 -7.518 -37.773 1.00 68.06 96 ASN A C 1
ATOM 785 O O . ASN A 1 96 ? 33.384 -7.907 -36.887 1.00 68.06 96 ASN A O 1
ATOM 789 N N . SER A 1 97 ? 35.272 -6.847 -37.496 1.00 74.56 97 SER A N 1
ATOM 790 C CA . SER A 1 97 ? 35.632 -6.484 -36.121 1.00 74.56 97 SER A CA 1
ATOM 791 C C . SER A 1 97 ? 34.608 -5.525 -35.526 1.00 74.56 97 SER A C 1
ATOM 793 O O . SER A 1 97 ? 34.169 -5.737 -34.399 1.00 74.56 97 SER A O 1
ATOM 795 N N . ARG A 1 98 ? 34.135 -4.539 -36.302 1.00 80.62 98 ARG A N 1
ATOM 796 C CA . ARG A 1 98 ? 33.134 -3.586 -35.816 1.00 80.62 98 ARG A CA 1
ATOM 797 C C . ARG A 1 98 ? 31.785 -4.239 -35.522 1.00 80.62 98 ARG A C 1
ATOM 799 O O . ARG A 1 98 ? 31.166 -3.921 -34.510 1.00 80.62 98 ARG A O 1
ATOM 806 N N . ILE A 1 99 ? 31.329 -5.160 -36.372 1.00 81.88 99 ILE A N 1
ATOM 807 C CA . ILE A 1 99 ? 30.082 -5.906 -36.133 1.00 81.88 99 ILE A CA 1
ATOM 808 C C . ILE A 1 99 ? 30.199 -6.762 -34.863 1.00 81.88 99 ILE A C 1
ATOM 810 O O . ILE A 1 99 ? 29.272 -6.779 -34.053 1.00 81.88 99 ILE A O 1
ATOM 814 N N . LEU A 1 100 ? 31.337 -7.434 -34.654 1.00 82.00 100 LEU A N 1
ATOM 815 C CA . LEU A 1 100 ? 31.582 -8.230 -33.447 1.00 82.00 100 LEU A CA 1
ATOM 816 C C . LEU A 1 100 ? 31.654 -7.364 -32.182 1.00 82.00 100 LEU A C 1
ATOM 818 O O . LEU A 1 100 ? 31.049 -7.716 -31.173 1.00 82.00 100 LEU A O 1
ATOM 822 N N . GLU A 1 101 ? 32.323 -6.212 -32.237 1.00 84.12 101 GLU A N 1
ATOM 823 C CA . GLU A 1 101 ? 32.351 -5.247 -31.131 1.00 84.12 101 GLU A CA 1
ATOM 824 C C . GLU A 1 101 ? 30.950 -4.750 -30.770 1.00 84.12 101 GLU A C 1
ATOM 826 O O . GLU A 1 101 ? 30.590 -4.697 -29.591 1.00 84.12 101 GLU A O 1
ATOM 831 N N . LEU A 1 102 ? 30.143 -4.396 -31.776 1.00 90.38 102 LEU A N 1
ATOM 832 C CA . LEU A 1 102 ? 28.763 -3.967 -31.565 1.00 90.38 102 LEU A CA 1
ATOM 833 C C . LEU A 1 102 ? 27.935 -5.087 -30.937 1.00 90.38 102 LEU A C 1
ATOM 835 O O . LEU A 1 102 ? 27.184 -4.833 -29.999 1.00 90.38 102 LEU A O 1
ATOM 839 N N . TRP A 1 103 ? 28.103 -6.324 -31.401 1.00 91.69 103 TRP A N 1
ATOM 840 C CA . TRP A 1 103 ? 27.419 -7.482 -30.835 1.00 91.69 103 TRP A CA 1
ATOM 841 C C . TRP A 1 103 ? 27.778 -7.720 -29.362 1.00 91.69 103 TRP A C 1
ATOM 843 O O . TRP A 1 103 ? 26.881 -7.852 -28.527 1.00 91.69 103 TRP A O 1
ATOM 853 N N . GLU A 1 104 ? 29.067 -7.719 -29.015 1.00 92.00 104 GLU A N 1
ATOM 854 C CA . GLU A 1 104 ? 29.507 -7.889 -27.623 1.00 92.00 104 GLU A CA 1
ATOM 855 C C . GLU A 1 104 ? 29.071 -6.712 -26.735 1.00 92.00 104 GLU A C 1
ATOM 857 O O . GLU A 1 104 ? 28.674 -6.905 -25.581 1.00 92.00 104 GLU A O 1
ATOM 862 N N . THR A 1 105 ? 29.039 -5.495 -27.285 1.00 96.38 105 THR A N 1
ATOM 863 C CA . THR A 1 105 ? 28.489 -4.320 -26.592 1.00 96.38 105 THR A CA 1
ATOM 864 C C . THR A 1 105 ? 27.003 -4.516 -26.299 1.00 96.38 105 THR A C 1
ATOM 866 O O . THR A 1 105 ? 26.592 -4.434 -25.147 1.00 96.38 105 THR A O 1
ATOM 869 N N . ILE A 1 106 ? 26.194 -4.870 -27.302 1.00 95.75 106 ILE A N 1
ATOM 870 C CA . ILE A 1 106 ? 24.755 -5.127 -27.129 1.00 95.75 106 ILE A CA 1
ATOM 871 C C . ILE A 1 106 ? 24.521 -6.221 -26.082 1.00 95.75 106 ILE A C 1
ATOM 873 O O . ILE A 1 106 ? 23.671 -6.082 -25.199 1.00 95.75 106 ILE A O 1
ATOM 877 N N . LYS A 1 107 ? 25.296 -7.306 -26.144 1.00 96.81 107 LYS A N 1
ATOM 878 C CA . LYS A 1 107 ? 25.181 -8.433 -25.218 1.00 96.81 107 LYS A CA 1
ATOM 879 C C . LYS A 1 107 ? 25.518 -8.033 -23.781 1.00 96.81 107 LYS A C 1
ATOM 881 O O . LYS A 1 107 ? 24.765 -8.373 -22.869 1.00 96.81 107 LYS A O 1
ATOM 886 N N . SER A 1 108 ? 26.612 -7.302 -23.572 1.00 96.19 108 SER A N 1
ATOM 887 C CA . SER A 1 108 ? 27.013 -6.824 -22.243 1.00 96.19 108 SER A CA 1
ATOM 888 C C . SER A 1 108 ? 26.031 -5.794 -21.676 1.00 96.19 108 SER A C 1
ATOM 890 O O . SER A 1 108 ? 25.639 -5.912 -20.514 1.00 96.19 108 SER A O 1
ATOM 892 N N . SER A 1 109 ? 25.542 -4.860 -22.498 1.00 97.31 109 SER A N 1
ATOM 893 C CA . SER A 1 109 ? 24.488 -3.915 -22.111 1.00 97.31 109 SER A CA 1
ATOM 894 C C . SER A 1 109 ? 23.199 -4.630 -21.704 1.00 97.31 109 SER A C 1
ATOM 896 O O . SER A 1 109 ? 22.606 -4.285 -20.686 1.00 97.31 109 SER A O 1
ATOM 898 N N . ASN A 1 110 ? 22.788 -5.667 -22.438 1.00 96.38 110 ASN A N 1
ATOM 899 C CA . ASN A 1 110 ? 21.607 -6.456 -22.093 1.00 96.38 110 ASN A CA 1
ATOM 900 C C . ASN A 1 110 ? 21.783 -7.217 -20.766 1.00 96.38 110 ASN A C 1
ATOM 902 O O . ASN A 1 110 ? 20.878 -7.225 -19.935 1.00 96.38 110 ASN A O 1
ATOM 906 N N . LEU A 1 111 ? 22.952 -7.822 -20.523 1.00 97.62 111 LEU A N 1
ATOM 907 C CA . LEU A 1 111 ? 23.243 -8.477 -19.239 1.00 97.62 111 LEU A CA 1
ATOM 908 C C . LEU A 1 111 ? 23.179 -7.488 -18.070 1.00 97.62 111 LEU A C 1
ATOM 910 O O . LEU A 1 111 ? 22.613 -7.800 -17.022 1.00 97.62 111 LEU A O 1
ATOM 914 N N . TYR A 1 112 ? 23.730 -6.289 -18.258 1.00 97.69 112 TYR A N 1
ATOM 915 C CA . TYR A 1 112 ? 23.663 -5.231 -17.259 1.00 97.69 112 TYR A CA 1
ATOM 916 C C . TYR A 1 112 ? 22.220 -4.777 -17.000 1.00 97.69 112 TYR A C 1
ATOM 918 O O . TYR A 1 112 ? 21.811 -4.693 -15.844 1.00 97.69 112 TYR A O 1
ATOM 926 N N . PHE A 1 113 ? 21.425 -4.581 -18.054 1.00 97.88 113 PHE A N 1
ATOM 927 C CA . PHE A 1 113 ? 20.002 -4.257 -17.941 1.00 97.88 113 PHE A CA 1
ATOM 928 C C . PHE A 1 113 ? 19.233 -5.312 -17.129 1.00 97.88 113 PHE A C 1
ATOM 930 O O . PHE A 1 113 ? 18.530 -4.964 -16.184 1.00 97.88 113 PHE A O 1
ATOM 937 N N . ARG A 1 114 ? 19.444 -6.608 -17.399 1.00 97.75 114 ARG A N 1
ATOM 938 C CA . ARG A 1 114 ? 18.822 -7.693 -16.614 1.00 97.75 114 ARG A CA 1
ATOM 939 C C . ARG A 1 114 ? 19.225 -7.674 -15.142 1.00 97.75 114 ARG A C 1
ATOM 941 O O . ARG A 1 114 ? 18.404 -7.962 -14.274 1.00 97.75 114 ARG A O 1
ATOM 948 N N . LYS A 1 115 ? 20.480 -7.328 -14.843 1.00 98.06 115 LYS A N 1
ATOM 949 C CA . LYS A 1 115 ? 20.936 -7.167 -13.457 1.00 98.06 11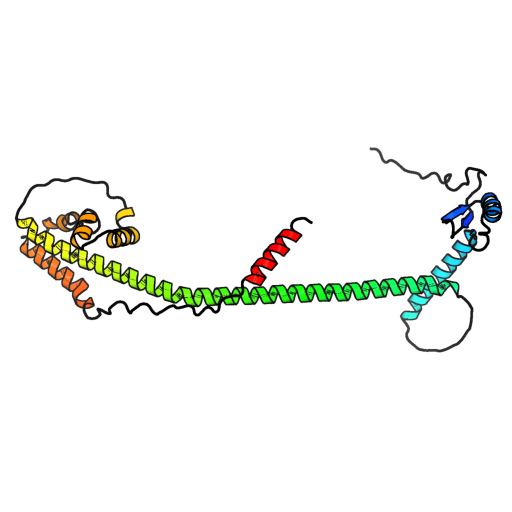5 LYS A CA 1
ATOM 950 C C . LYS A 1 115 ? 20.195 -6.022 -12.762 1.00 98.06 115 LYS A C 1
ATOM 952 O O . LYS A 1 115 ? 19.778 -6.198 -11.622 1.00 98.06 115 LYS A O 1
ATOM 957 N N . LEU A 1 116 ? 20.000 -4.893 -13.447 1.00 97.69 116 LEU A N 1
ATOM 958 C CA . LEU A 1 116 ? 19.223 -3.770 -12.918 1.00 97.69 116 LEU A CA 1
ATOM 959 C C . LEU A 1 116 ? 17.765 -4.161 -12.648 1.00 97.69 116 LEU A C 1
ATOM 961 O O . LEU A 1 116 ? 17.279 -3.876 -11.559 1.00 97.69 116 LEU A O 1
ATOM 965 N N . GLU A 1 117 ? 17.104 -4.874 -13.567 1.00 97.00 117 GLU A N 1
ATOM 966 C CA . GLU A 1 117 ? 15.736 -5.379 -13.352 1.00 97.00 117 GLU A CA 1
ATOM 967 C C . GLU A 1 117 ? 15.646 -6.282 -12.107 1.00 97.00 117 GLU A C 1
ATOM 969 O O . GLU A 1 117 ? 14.724 -6.148 -11.299 1.00 97.00 117 GLU A O 1
ATOM 974 N N . SER A 1 118 ? 16.622 -7.179 -11.915 1.00 97.50 118 SER A N 1
ATOM 975 C CA . SER A 1 118 ? 16.681 -8.043 -10.726 1.00 97.50 118 SER A CA 1
ATOM 976 C C . SER A 1 118 ? 16.824 -7.223 -9.446 1.00 97.50 118 SER A C 1
ATOM 978 O O . SER A 1 118 ? 16.051 -7.403 -8.506 1.00 97.50 118 SER A O 1
ATOM 980 N N . THR A 1 119 ? 17.775 -6.285 -9.415 1.00 97.50 119 THR A N 1
ATOM 981 C CA . THR A 1 119 ? 18.003 -5.421 -8.250 1.00 97.50 119 THR A CA 1
ATOM 982 C C . THR A 1 119 ? 16.786 -4.547 -7.947 1.00 97.50 119 THR A C 1
ATOM 984 O O . THR A 1 119 ? 16.405 -4.411 -6.786 1.00 97.50 119 THR A O 1
ATOM 987 N N . GLU A 1 120 ? 16.119 -3.999 -8.963 1.00 97.25 120 GLU A N 1
ATOM 988 C CA . GLU A 1 120 ? 14.879 -3.241 -8.786 1.00 97.25 120 GLU A CA 1
ATOM 989 C C . GLU A 1 120 ? 13.781 -4.107 -8.143 1.00 97.25 120 GLU A C 1
ATOM 991 O O . GLU A 1 120 ? 13.116 -3.680 -7.194 1.00 97.25 120 GLU A O 1
ATOM 996 N N . SER A 1 121 ? 13.613 -5.346 -8.614 1.00 96.44 121 SER A N 1
ATOM 997 C CA . SER A 1 121 ? 12.653 -6.294 -8.044 1.00 96.44 121 SER A CA 1
ATOM 998 C C . SER A 1 121 ? 12.987 -6.664 -6.593 1.00 96.44 121 SER A C 1
ATOM 1000 O O . SER A 1 121 ? 12.087 -6.770 -5.756 1.00 96.44 121 SER A O 1
ATOM 1002 N N . GLU A 1 122 ? 14.267 -6.848 -6.269 1.00 97.00 122 GLU A N 1
ATOM 1003 C CA . GLU A 1 122 ? 14.730 -7.124 -4.905 1.00 97.00 122 GLU A CA 1
ATOM 1004 C C . GLU A 1 122 ? 14.432 -5.957 -3.957 1.00 97.00 122 GLU A C 1
ATOM 1006 O O . GLU A 1 122 ? 13.898 -6.179 -2.866 1.00 97.00 122 GLU A O 1
ATOM 1011 N N . ILE A 1 123 ? 14.689 -4.718 -4.394 1.00 94.38 123 ILE A N 1
ATOM 1012 C CA . ILE A 1 123 ? 14.366 -3.499 -3.641 1.00 94.38 123 ILE A CA 1
ATOM 1013 C C . ILE A 1 123 ? 12.859 -3.426 -3.373 1.00 94.38 123 ILE A C 1
ATOM 1015 O O . ILE A 1 123 ? 12.444 -3.279 -2.221 1.00 94.38 123 ILE A O 1
ATOM 1019 N N . LYS A 1 124 ? 12.024 -3.593 -4.409 1.00 96.44 124 LYS A N 1
ATOM 1020 C CA . LYS A 1 124 ? 10.556 -3.589 -4.268 1.00 96.44 124 LYS A CA 1
ATOM 1021 C C . LYS A 1 124 ? 10.085 -4.627 -3.251 1.00 96.44 124 LYS A C 1
ATOM 1023 O O . LYS A 1 124 ? 9.275 -4.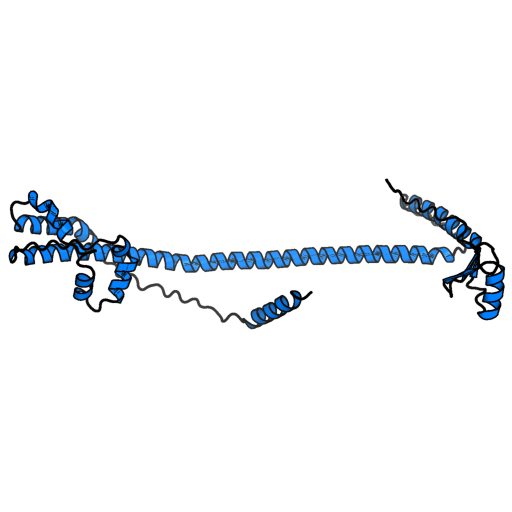322 -2.377 1.00 96.44 124 LYS A O 1
ATOM 1028 N N . ASN A 1 125 ? 10.623 -5.842 -3.327 1.00 93.69 125 ASN A N 1
ATOM 1029 C CA . ASN A 1 125 ? 10.270 -6.922 -2.411 1.00 93.69 125 ASN A CA 1
ATOM 1030 C C . ASN A 1 125 ? 10.711 -6.636 -0.965 1.00 93.69 125 ASN A C 1
ATOM 1032 O O . ASN A 1 125 ? 9.973 -6.931 -0.025 1.00 93.69 125 ASN A O 1
ATOM 1036 N N . HIS A 1 126 ? 11.893 -6.045 -0.768 1.00 93.94 126 HIS A N 1
ATOM 1037 C CA . HIS A 1 126 ? 12.385 -5.675 0.559 1.00 93.94 126 HIS A CA 1
ATOM 1038 C C . HIS A 1 126 ? 11.444 -4.681 1.254 1.00 93.94 126 HIS A C 1
ATOM 1040 O O . HIS A 1 126 ? 10.986 -4.939 2.369 1.00 93.94 126 HIS A O 1
ATOM 1046 N N . PHE A 1 127 ? 11.079 -3.596 0.566 1.00 93.31 127 PHE A N 1
ATOM 1047 C CA . PHE A 1 127 ? 10.155 -2.601 1.115 1.00 93.31 127 PHE A CA 1
ATOM 1048 C C . PHE A 1 127 ? 8.740 -3.151 1.308 1.00 93.31 127 PHE A C 1
ATOM 1050 O O . PHE A 1 127 ? 8.085 -2.813 2.293 1.00 93.31 127 PHE A O 1
ATOM 1057 N N . HIS A 1 128 ? 8.282 -4.053 0.436 1.00 92.44 128 HIS A N 1
ATOM 1058 C CA . HIS A 1 128 ? 6.999 -4.728 0.621 1.00 92.44 128 HIS A CA 1
ATOM 1059 C C . HIS A 1 128 ? 6.958 -5.547 1.921 1.00 92.44 128 HIS A C 1
ATOM 1061 O O . HIS A 1 128 ? 6.014 -5.420 2.701 1.00 92.44 128 HIS A O 1
ATOM 1067 N N . LYS A 1 129 ? 8.003 -6.340 2.197 1.00 86.81 129 LYS A N 1
ATOM 1068 C CA . LYS A 1 129 ? 8.116 -7.116 3.443 1.00 86.81 129 LYS A CA 1
ATOM 1069 C C . LYS A 1 129 ? 8.185 -6.218 4.676 1.00 86.81 129 LYS A C 1
ATOM 1071 O O . LYS A 1 129 ? 7.526 -6.504 5.672 1.00 86.81 129 LYS A O 1
ATOM 1076 N N . MET A 1 130 ? 8.944 -5.124 4.603 1.00 90.50 130 MET A N 1
ATOM 1077 C CA . MET A 1 130 ? 9.021 -4.148 5.691 1.00 90.50 130 MET A CA 1
ATOM 1078 C C . MET A 1 130 ? 7.651 -3.520 5.976 1.00 90.50 130 MET A C 1
ATOM 1080 O O . MET A 1 130 ? 7.237 -3.456 7.130 1.00 90.50 130 MET A O 1
ATOM 1084 N N . HIS A 1 131 ? 6.912 -3.125 4.937 1.00 90.62 131 HIS A N 1
ATOM 1085 C CA . HIS A 1 131 ? 5.557 -2.596 5.083 1.00 90.62 131 HIS A CA 1
ATOM 1086 C C . HIS A 1 131 ? 4.609 -3.615 5.731 1.00 90.62 131 HIS A C 1
ATOM 1088 O O . HIS A 1 131 ? 3.895 -3.277 6.670 1.00 90.62 131 HIS A O 1
ATOM 1094 N N . GLN A 1 132 ? 4.624 -4.874 5.279 1.00 87.19 132 GLN A N 1
ATOM 1095 C CA . GLN A 1 132 ? 3.822 -5.938 5.895 1.00 87.19 132 GLN A CA 1
ATOM 1096 C C . GLN A 1 132 ? 4.138 -6.111 7.387 1.00 87.19 132 GLN A C 1
ATOM 1098 O O . GLN A 1 132 ? 3.219 -6.219 8.195 1.00 87.19 132 GLN A O 1
ATOM 1103 N N . TYR A 1 133 ? 5.421 -6.101 7.759 1.00 88.56 133 TYR A N 1
ATOM 1104 C CA . TYR A 1 133 ? 5.838 -6.180 9.158 1.00 88.56 133 TYR A CA 1
ATOM 1105 C C . TYR A 1 133 ? 5.296 -5.007 9.986 1.00 88.56 133 TYR A C 1
ATOM 1107 O O . TYR A 1 133 ? 4.740 -5.224 11.059 1.00 88.56 133 TYR A O 1
ATOM 1115 N N . LEU A 1 134 ? 5.397 -3.776 9.471 1.00 87.31 134 LEU A N 1
ATOM 1116 C CA . LEU A 1 134 ? 4.884 -2.585 10.153 1.00 87.31 134 LEU A CA 1
ATOM 1117 C C . LEU A 1 134 ? 3.370 -2.655 10.386 1.00 87.31 134 LEU A C 1
ATOM 1119 O O . LEU A 1 134 ? 2.919 -2.335 11.481 1.00 87.31 134 LEU A O 1
ATOM 1123 N N . VAL A 1 135 ? 2.599 -3.131 9.403 1.00 87.06 135 VAL A N 1
ATOM 1124 C CA . VAL A 1 135 ? 1.145 -3.326 9.543 1.00 87.06 135 VAL A CA 1
ATOM 1125 C C . VAL A 1 135 ? 0.822 -4.335 10.650 1.00 87.06 135 VAL A C 1
ATOM 1127 O O . VAL A 1 135 ? -0.079 -4.108 11.455 1.00 87.06 135 VAL A O 1
ATOM 1130 N N . VAL A 1 136 ? 1.563 -5.445 10.722 1.00 83.81 136 VAL A N 1
ATOM 1131 C CA . VAL A 1 136 ? 1.370 -6.457 11.774 1.00 83.81 136 VAL A CA 1
ATOM 1132 C C . VAL A 1 136 ? 1.712 -5.892 13.155 1.00 83.81 136 VAL A C 1
ATOM 1134 O O . VAL A 1 136 ? 0.956 -6.101 14.104 1.00 83.81 136 VAL A O 1
ATOM 1137 N N . GLU A 1 137 ? 2.816 -5.154 13.277 1.00 83.25 137 GLU A N 1
ATOM 1138 C CA . GLU A 1 137 ? 3.204 -4.508 14.535 1.00 83.25 137 GLU A CA 1
ATOM 1139 C C . GLU A 1 137 ? 2.174 -3.466 14.981 1.00 83.25 137 GLU A C 1
ATOM 1141 O O . GLU A 1 137 ? 1.776 -3.461 16.146 1.00 83.25 137 GLU A O 1
ATOM 1146 N N . GLU A 1 138 ? 1.685 -2.627 14.065 1.00 85.00 138 GLU A N 1
ATOM 1147 C CA . GLU A 1 138 ? 0.619 -1.662 14.341 1.00 85.00 138 GLU A CA 1
ATOM 1148 C C . GLU A 1 138 ? -0.621 -2.361 14.916 1.00 85.00 138 GLU A C 1
ATOM 1150 O O . GLU A 1 138 ? -1.113 -1.992 15.988 1.00 85.00 138 GLU A O 1
ATOM 1155 N N . GLN A 1 139 ? -1.085 -3.426 14.257 1.00 86.62 139 GLN A N 1
ATOM 1156 C CA . GLN A 1 139 ? -2.229 -4.211 14.720 1.00 86.62 139 GLN A CA 1
ATOM 1157 C C . GLN A 1 139 ? -1.979 -4.853 16.089 1.00 86.62 139 GLN A C 1
ATOM 1159 O O . GLN A 1 139 ? -2.885 -4.884 16.927 1.00 86.62 139 GLN A O 1
ATOM 1164 N N . ARG A 1 140 ? -0.755 -5.329 16.351 1.00 86.25 140 ARG A N 1
ATOM 1165 C CA . ARG A 1 140 ? -0.366 -5.918 17.641 1.00 86.25 140 ARG A CA 1
ATOM 1166 C C . ARG A 1 140 ? -0.552 -4.935 18.796 1.00 86.25 140 ARG A C 1
ATOM 1168 O O . ARG A 1 140 ? -0.986 -5.352 19.867 1.00 86.25 140 ARG A O 1
ATOM 1175 N N . TYR A 1 141 ? -0.254 -3.652 18.586 1.00 84.62 141 TYR A N 1
ATOM 1176 C CA . TYR A 1 141 ? -0.448 -2.606 19.598 1.00 84.62 141 TYR A CA 1
ATOM 1177 C C . TYR A 1 141 ? -1.891 -2.098 19.668 1.00 84.62 141 TYR A C 1
ATOM 1179 O O . TYR A 1 141 ? -2.391 -1.821 20.758 1.00 84.62 141 TYR A O 1
ATOM 1187 N N . GLN A 1 142 ? -2.591 -2.002 18.537 1.00 89.00 142 GLN A N 1
ATOM 1188 C CA . GLN A 1 142 ? -3.978 -1.528 18.510 1.00 89.00 142 GLN A CA 1
ATOM 1189 C C . GLN A 1 142 ? -4.955 -2.512 19.158 1.00 89.00 142 GLN A C 1
ATOM 1191 O O . GLN A 1 142 ? -5.878 -2.086 19.853 1.00 89.00 142 GLN A O 1
ATOM 1196 N N . LYS A 1 143 ? -4.752 -3.819 18.963 1.00 86.06 143 LYS A N 1
ATOM 1197 C CA . LYS A 1 143 ? -5.662 -4.861 19.450 1.00 86.06 143 LYS A CA 1
ATOM 1198 C C . LYS A 1 143 ? -5.928 -4.804 20.967 1.00 86.06 143 LYS A C 1
ATOM 1200 O O . LYS A 1 143 ? -7.099 -4.702 21.330 1.00 86.06 143 LYS A O 1
ATOM 1205 N N . PRO A 1 144 ? -4.922 -4.797 21.867 1.00 84.94 144 PRO A N 1
ATOM 1206 C CA . PRO A 1 144 ? -5.184 -4.710 23.305 1.00 84.94 144 PRO A CA 1
ATOM 1207 C C . PRO A 1 144 ? -5.865 -3.392 23.699 1.00 84.94 144 PRO A C 1
ATOM 1209 O O . PRO A 1 144 ? -6.735 -3.391 24.564 1.00 84.94 144 PRO A O 1
ATOM 1212 N N . ILE A 1 145 ? -5.552 -2.279 23.022 1.00 86.31 145 ILE A N 1
ATOM 1213 C CA . ILE A 1 145 ? -6.217 -0.988 23.258 1.00 86.31 145 ILE A CA 1
ATOM 1214 C C . ILE A 1 145 ? -7.702 -1.072 22.882 1.00 86.31 145 ILE A C 1
ATOM 1216 O O . ILE A 1 145 ? -8.553 -0.595 23.631 1.00 86.31 145 ILE A O 1
ATOM 1220 N N . GLN A 1 146 ? -8.031 -1.676 21.738 1.00 88.31 146 GLN A N 1
ATOM 1221 C CA . GLN A 1 146 ? -9.415 -1.883 21.306 1.00 88.31 146 GLN A CA 1
ATOM 1222 C C . GLN A 1 146 ? -10.171 -2.821 22.256 1.00 88.31 146 GLN A C 1
ATOM 1224 O O . GLN A 1 146 ? -11.300 -2.515 22.639 1.00 88.31 146 GLN A O 1
ATOM 1229 N N . GLU A 1 147 ? -9.542 -3.910 22.701 1.00 86.81 147 GLU A N 1
ATOM 1230 C CA . GLU A 1 147 ? -10.121 -4.832 23.682 1.00 86.81 147 GLU A CA 1
ATOM 1231 C C . GLU A 1 147 ? -10.379 -4.144 25.032 1.00 86.81 147 GLU A C 1
ATOM 1233 O O . GLU A 1 147 ? -11.469 -4.278 25.590 1.00 86.81 147 GLU A O 1
ATOM 1238 N N . SER A 1 148 ? -9.420 -3.362 25.543 1.00 86.88 148 SER A N 1
ATOM 1239 C CA . SER A 1 148 ? -9.604 -2.553 26.754 1.00 86.88 148 SER A CA 1
ATOM 1240 C C . SER A 1 148 ? -10.731 -1.535 26.585 1.00 86.88 148 SER A C 1
ATOM 1242 O O . SER A 1 148 ? -11.578 -1.428 27.467 1.00 86.88 148 SER A O 1
ATOM 1244 N N . LYS A 1 149 ? -10.792 -0.820 25.452 1.00 87.75 149 LYS A N 1
ATOM 1245 C CA . LYS A 1 149 ? -11.879 0.129 25.159 1.00 87.75 149 LYS A CA 1
ATOM 1246 C C . LYS A 1 149 ? -13.244 -0.555 25.183 1.00 87.75 149 LYS A C 1
ATOM 1248 O O . LYS A 1 149 ? -14.150 -0.038 25.828 1.00 87.75 149 LYS A O 1
ATOM 1253 N N . SER A 1 150 ? -13.377 -1.716 24.536 1.00 87.44 150 SER A N 1
ATOM 1254 C CA . SER A 1 150 ? -14.630 -2.483 24.520 1.00 87.44 150 SER A CA 1
ATOM 1255 C C . SER A 1 150 ? -15.047 -2.906 25.926 1.00 87.44 150 SER A C 1
ATOM 1257 O O . SER A 1 150 ? -16.175 -2.647 26.327 1.00 87.44 150 SER A O 1
ATOM 1259 N N . LYS A 1 151 ? -14.126 -3.478 26.714 1.00 88.50 151 LYS A N 1
ATOM 1260 C CA . LYS A 1 151 ? -14.411 -3.903 28.095 1.00 88.50 151 LYS A CA 1
ATOM 1261 C C . LYS A 1 151 ? -14.841 -2.737 28.986 1.00 88.50 151 LYS A C 1
ATOM 1263 O O . LYS A 1 151 ? -15.788 -2.866 29.762 1.00 88.50 151 LYS A O 1
ATOM 1268 N N . THR A 1 152 ? -14.161 -1.596 28.877 1.00 85.44 152 THR A N 1
ATOM 1269 C CA . THR A 1 152 ? -14.519 -0.382 29.623 1.00 85.44 152 THR A CA 1
ATOM 1270 C C . THR A 1 152 ? -15.894 0.129 29.208 1.00 85.44 152 THR A C 1
ATOM 1272 O O . THR A 1 152 ? -16.694 0.494 30.063 1.00 85.44 152 THR A O 1
ATOM 1275 N N . LEU A 1 153 ? -16.196 0.114 27.910 1.00 88.44 153 LEU A N 1
ATOM 1276 C CA . LEU A 1 153 ? -17.485 0.535 27.376 1.00 88.44 153 LEU A CA 1
ATOM 1277 C C . LEU A 1 153 ? -18.624 -0.377 27.859 1.00 88.44 153 LEU A C 1
ATOM 1279 O O . LEU A 1 153 ? -19.653 0.128 28.299 1.00 88.44 153 LEU A O 1
ATOM 1283 N N . ASP A 1 154 ? -18.425 -1.695 27.873 1.00 86.06 154 ASP A N 1
ATOM 1284 C CA . ASP A 1 154 ? -19.398 -2.649 28.421 1.00 86.06 154 ASP A CA 1
ATOM 1285 C C . ASP A 1 154 ? -19.610 -2.445 29.927 1.00 86.06 154 ASP A C 1
ATOM 1287 O O . ASP A 1 154 ? -20.739 -2.482 30.416 1.00 86.06 154 ASP A O 1
ATOM 1291 N N . THR A 1 155 ? -18.534 -2.153 30.663 1.00 87.19 155 THR A N 1
ATOM 1292 C CA . THR A 1 155 ? -18.607 -1.825 32.095 1.00 87.19 155 THR A CA 1
ATOM 1293 C C . THR A 1 155 ? -19.431 -0.558 32.330 1.00 87.19 155 THR A C 1
ATOM 1295 O O . THR A 1 155 ? -20.302 -0.544 33.195 1.00 87.19 155 THR A O 1
ATOM 1298 N N . ILE A 1 156 ? -19.211 0.492 31.531 1.00 86.69 156 ILE A N 1
ATOM 1299 C CA . ILE A 1 156 ? -19.983 1.740 31.608 1.00 86.69 156 ILE A CA 1
ATOM 1300 C C . ILE A 1 156 ? -21.468 1.477 31.334 1.00 86.69 156 ILE A C 1
ATOM 1302 O O . ILE A 1 156 ? -22.305 1.943 32.104 1.00 86.69 156 ILE A O 1
ATOM 1306 N N . LYS A 1 157 ? -21.805 0.699 30.294 1.00 86.38 157 LYS A N 1
ATOM 1307 C CA . LYS A 1 157 ? -23.202 0.336 29.996 1.00 86.38 157 LYS A CA 1
ATOM 1308 C C . LYS A 1 157 ? -23.870 -0.374 31.168 1.00 86.38 157 LYS A C 1
ATOM 1310 O O . LYS A 1 157 ? -24.960 0.019 31.566 1.00 86.38 157 LYS A O 1
ATOM 1315 N N . ASN A 1 158 ? -23.208 -1.384 31.730 1.00 86.88 158 ASN A N 1
ATOM 1316 C CA . ASN A 1 158 ? -23.753 -2.146 32.852 1.00 86.88 158 ASN A CA 1
ATOM 1317 C C . ASN A 1 158 ? -24.003 -1.249 34.072 1.00 86.88 158 ASN A C 1
ATOM 1319 O O . ASN A 1 158 ? -25.063 -1.342 34.682 1.00 86.88 158 ASN A O 1
ATOM 1323 N N . ASN A 1 159 ? -23.073 -0.338 34.375 1.00 87.69 159 ASN A N 1
ATOM 1324 C CA . ASN A 1 159 ? -23.220 0.604 35.484 1.00 87.69 159 ASN A CA 1
ATOM 1325 C C . ASN A 1 159 ? -24.352 1.617 35.251 1.00 87.69 159 ASN A C 1
ATOM 1327 O O . ASN A 1 159 ? -25.038 1.985 36.199 1.00 87.69 159 ASN A O 1
ATOM 1331 N N . ILE A 1 160 ? -24.558 2.081 34.012 1.00 86.56 160 ILE A N 1
ATOM 1332 C CA . ILE A 1 160 ? -25.674 2.979 33.671 1.00 86.56 160 ILE A CA 1
ATOM 1333 C C . ILE A 1 160 ? -27.013 2.259 33.838 1.00 86.56 160 ILE A C 1
ATOM 1335 O O . ILE A 1 160 ? -27.938 2.840 34.399 1.00 86.56 160 ILE A O 1
ATOM 1339 N N . GLU A 1 161 ? -27.122 1.007 33.390 1.00 86.19 161 GLU A N 1
ATOM 1340 C CA . GLU A 1 161 ? -28.339 0.212 33.582 1.00 86.19 161 GLU A CA 1
ATOM 1341 C C . GLU A 1 161 ? -28.603 -0.059 35.070 1.00 86.19 161 GLU A C 1
ATOM 1343 O O . GLU A 1 161 ? -29.727 0.117 35.535 1.00 86.19 161 GLU A O 1
ATOM 1348 N N . GLU A 1 162 ? -27.577 -0.404 35.851 1.00 87.25 162 GLU A N 1
ATOM 1349 C CA . GLU A 1 162 ? -27.711 -0.567 37.304 1.00 87.25 162 GLU A CA 1
ATOM 1350 C C . GLU A 1 162 ? -28.172 0.736 37.976 1.00 87.25 162 GLU A C 1
ATOM 1352 O O . GLU A 1 162 ? -29.149 0.738 38.729 1.00 87.25 162 GLU A O 1
ATOM 1357 N N . LEU A 1 163 ? -27.533 1.865 37.642 1.00 88.12 163 LEU A N 1
ATOM 1358 C CA . LEU A 1 163 ? -27.921 3.189 38.126 1.00 88.12 163 LEU A CA 1
ATOM 1359 C C . LEU A 1 163 ? -29.369 3.516 37.754 1.00 88.12 163 LEU A C 1
ATOM 1361 O O . LEU A 1 163 ? -30.111 4.027 38.586 1.00 88.12 163 LEU A O 1
ATOM 1365 N N . LYS A 1 164 ? -29.793 3.191 36.532 1.00 85.31 164 LYS A N 1
ATOM 1366 C CA . LYS A 1 164 ? -31.168 3.389 36.070 1.00 85.31 164 LYS A CA 1
ATOM 1367 C C . LYS A 1 164 ? -32.170 2.613 36.917 1.00 85.31 164 LYS A C 1
ATOM 1369 O O . LYS A 1 164 ? -33.188 3.176 37.307 1.00 85.31 164 LYS A O 1
ATOM 1374 N N . HIS A 1 165 ? -31.877 1.359 37.257 1.00 83.88 165 HIS A N 1
ATOM 1375 C CA . HIS A 1 165 ? -32.730 0.587 38.161 1.00 83.88 165 HIS A CA 1
ATOM 1376 C C . HIS A 1 165 ? -32.814 1.206 39.562 1.00 83.88 165 HIS A C 1
ATOM 1378 O O . HIS A 1 165 ? -33.907 1.273 40.120 1.00 83.88 165 HIS A O 1
ATOM 1384 N N . ILE A 1 166 ? -31.695 1.689 40.111 1.00 86.69 166 ILE A N 1
ATOM 1385 C CA . ILE A 1 166 ? -31.664 2.346 41.428 1.00 86.69 166 ILE A CA 1
ATOM 1386 C C . ILE A 1 166 ? -32.475 3.645 41.410 1.00 86.69 166 ILE A C 1
ATOM 1388 O O . ILE A 1 166 ? -33.334 3.841 42.265 1.00 86.69 166 ILE A O 1
ATOM 1392 N N . VAL A 1 167 ? -32.237 4.510 40.420 1.00 86.00 167 VAL A N 1
ATOM 1393 C CA . VAL A 1 167 ? -32.954 5.783 40.250 1.00 86.00 167 VAL A CA 1
ATOM 1394 C C . VAL A 1 167 ? -34.456 5.541 40.118 1.00 86.00 167 VAL A C 1
ATOM 1396 O O . VAL A 1 167 ? -35.244 6.230 40.756 1.00 86.00 167 VAL A O 1
ATOM 1399 N N . ASN A 1 168 ? -34.866 4.512 39.373 1.00 83.94 168 ASN A N 1
ATOM 1400 C CA . ASN A 1 168 ? -36.276 4.149 39.260 1.00 83.94 168 ASN A CA 1
ATOM 1401 C C . ASN A 1 168 ? -36.890 3.730 40.604 1.00 83.94 168 ASN A C 1
ATOM 1403 O O . ASN A 1 168 ? -38.022 4.112 40.873 1.00 83.94 168 ASN A O 1
ATOM 1407 N N . ILE A 1 169 ? -36.174 2.973 41.445 1.00 84.25 169 ILE A N 1
ATOM 1408 C CA . ILE A 1 169 ? -36.666 2.586 42.780 1.00 84.25 169 ILE A CA 1
ATOM 1409 C C . ILE A 1 169 ? -36.842 3.823 43.669 1.00 84.25 169 ILE A C 1
ATOM 1411 O O . ILE A 1 169 ? -37.890 3.965 44.288 1.00 84.25 169 ILE A O 1
ATOM 1415 N N . ILE A 1 170 ? -35.859 4.730 43.688 1.00 84.50 170 ILE A N 1
ATOM 1416 C CA . ILE A 1 170 ? -35.914 5.971 44.483 1.00 84.50 170 ILE A CA 1
ATOM 1417 C C . ILE A 1 170 ? -37.086 6.848 44.028 1.00 84.50 170 ILE A C 1
ATOM 1419 O O . ILE A 1 170 ? -37.894 7.296 44.833 1.00 84.50 170 ILE A O 1
ATOM 1423 N N . ASN A 1 171 ? -37.245 7.030 42.719 1.00 82.19 171 ASN A N 1
ATOM 1424 C CA . ASN A 1 171 ? -38.311 7.867 42.175 1.00 82.19 171 ASN A CA 1
ATOM 1425 C C . ASN A 1 171 ? -39.719 7.263 42.348 1.00 82.19 171 ASN A C 1
ATOM 1427 O O . ASN A 1 171 ? -40.712 7.974 42.185 1.00 82.19 171 ASN A O 1
ATOM 1431 N N . LEU A 1 172 ? -39.836 5.958 42.633 1.00 81.19 172 LEU A N 1
ATOM 1432 C CA . LEU A 1 172 ? -41.112 5.338 43.008 1.00 81.19 172 LEU A CA 1
ATOM 1433 C C . LEU A 1 172 ? -41.531 5.709 44.436 1.00 81.19 172 LEU A C 1
ATOM 1435 O O . LEU A 1 172 ? -42.730 5.803 44.677 1.00 81.19 172 LEU A O 1
ATOM 1439 N N . GLU A 1 173 ? -40.573 5.944 45.336 1.00 74.88 173 GLU A N 1
ATOM 1440 C CA . GLU A 1 173 ? -40.811 6.376 46.720 1.00 74.88 173 GLU A CA 1
ATOM 1441 C C . GLU A 1 173 ? -41.313 7.831 46.770 1.00 74.88 173 GLU A C 1
ATOM 1443 O O . GLU A 1 173 ? -42.320 8.116 47.409 1.00 74.88 173 GLU A O 1
ATOM 1448 N N . ASP A 1 174 ? -40.708 8.740 45.995 1.00 71.81 174 ASP A N 1
ATOM 1449 C CA . ASP A 1 174 ? -41.094 10.166 45.974 1.00 71.81 174 ASP A CA 1
ATOM 1450 C C . ASP A 1 174 ? -42.501 10.432 45.389 1.00 71.81 174 ASP A C 1
ATOM 1452 O O . ASP A 1 174 ? -43.140 11.446 45.684 1.00 71.81 174 ASP A O 1
ATOM 1456 N N . ARG A 1 175 ? -43.023 9.521 44.556 1.00 64.94 175 ARG A N 1
ATOM 1457 C CA . ARG A 1 175 ? -44.304 9.682 43.835 1.00 64.94 175 ARG A CA 1
ATOM 1458 C C . ARG A 1 175 ? -45.557 9.411 44.669 1.00 64.94 175 ARG A C 1
ATOM 1460 O O . ARG A 1 175 ? -46.659 9.493 44.130 1.00 64.94 175 ARG A O 1
ATOM 1467 N N . GLU A 1 176 ? -45.418 9.122 45.957 1.00 54.75 176 GLU A N 1
ATOM 1468 C CA . GLU A 1 176 ? -46.554 8.968 46.873 1.00 54.75 176 GLU A CA 1
ATOM 1469 C C . GLU A 1 176 ? -47.262 10.312 47.180 1.00 54.75 176 GLU A C 1
ATOM 1471 O O . GLU A 1 176 ? -48.341 10.318 47.770 1.00 54.75 176 GLU A O 1
ATOM 1476 N N . SER A 1 177 ? -46.702 11.443 46.718 1.00 50.69 177 SER A N 1
ATOM 1477 C CA . SER A 1 177 ? -47.098 12.788 47.166 1.00 50.69 177 SER A CA 1
ATOM 1478 C C . SER A 1 177 ? -47.889 13.648 46.169 1.00 50.69 177 SER A C 1
ATOM 1480 O O . SER A 1 177 ? -48.684 14.458 46.627 1.00 50.69 177 SER A O 1
ATOM 1482 N N . ASP A 1 178 ? -47.737 13.498 44.845 1.00 49.72 178 ASP A N 1
ATOM 1483 C CA . ASP A 1 178 ? -48.359 14.435 43.887 1.00 49.72 178 ASP A CA 1
ATOM 1484 C C . ASP A 1 178 ? -48.944 13.740 42.647 1.00 49.72 178 ASP A C 1
ATOM 1486 O O . ASP A 1 178 ? -48.242 13.302 41.730 1.00 49.72 178 ASP A O 1
ATOM 1490 N N . SER A 1 179 ? -50.275 13.664 42.611 1.00 47.81 179 SER A N 1
ATOM 1491 C CA . SER A 1 179 ? -51.054 13.251 41.446 1.00 47.81 179 SER A CA 1
ATOM 1492 C C . SER A 1 179 ? -51.406 14.456 40.567 1.00 47.81 179 SER A C 1
ATOM 1494 O O . SER A 1 179 ? -52.535 14.937 40.624 1.00 47.81 179 SER A O 1
ATOM 1496 N N . GLU A 1 180 ? -50.493 14.934 39.721 1.00 48.03 180 GLU A N 1
ATOM 1497 C CA . GLU A 1 180 ? -50.891 15.773 38.580 1.00 48.03 180 GLU A CA 1
ATOM 1498 C C . GLU A 1 180 ? -50.181 15.342 37.290 1.00 48.03 180 GLU A C 1
ATOM 1500 O O . GLU A 1 180 ? -48.983 15.539 37.081 1.00 48.03 180 GLU A O 1
ATOM 1505 N N . ASP A 1 181 ? -50.980 14.723 36.418 1.00 47.25 181 ASP A N 1
ATOM 1506 C CA . ASP A 1 181 ? -50.651 14.365 35.044 1.00 47.25 181 ASP A CA 1
ATOM 1507 C C . ASP A 1 181 ? -50.341 15.625 34.227 1.00 47.25 181 ASP A C 1
ATOM 1509 O O . ASP A 1 181 ? -51.236 16.400 33.890 1.00 47.25 181 ASP A O 1
ATOM 1513 N N . ASN A 1 182 ? -49.084 15.793 33.818 1.00 43.41 182 ASN A N 1
ATOM 1514 C CA . ASN A 1 182 ? -48.738 16.684 32.713 1.00 43.41 182 ASN A CA 1
ATOM 1515 C C . ASN A 1 182 ? -47.934 15.929 31.657 1.00 43.41 182 ASN A C 1
ATOM 1517 O O . ASN A 1 182 ? -46.707 15.822 31.680 1.00 43.41 182 ASN A O 1
ATOM 1521 N N . ASN A 1 183 ? -48.694 15.386 30.712 1.00 46.00 183 ASN A N 1
ATOM 1522 C CA . ASN A 1 183 ? -48.238 14.553 29.617 1.00 46.00 183 ASN A CA 1
ATOM 1523 C C . ASN A 1 183 ? -47.645 15.432 28.500 1.00 46.00 183 ASN A C 1
ATOM 1525 O O . ASN A 1 183 ? -48.335 15.822 27.559 1.00 46.00 183 ASN A O 1
ATOM 1529 N N . ASN A 1 184 ? -46.361 15.784 28.614 1.00 42.62 184 ASN A N 1
ATOM 1530 C CA . ASN A 1 184 ? -45.631 16.493 27.562 1.00 42.62 184 ASN A CA 1
ATOM 1531 C C . ASN A 1 184 ? -44.782 15.509 26.748 1.00 42.62 184 ASN A C 1
ATOM 1533 O O . ASN A 1 184 ? -43.633 15.216 27.081 1.00 42.62 184 ASN A O 1
ATOM 1537 N N . ASN A 1 185 ? -45.366 15.032 25.647 1.00 49.97 185 ASN A N 1
ATOM 1538 C CA . ASN A 1 185 ? -44.690 14.257 24.609 1.00 49.97 185 ASN A CA 1
ATOM 1539 C C . ASN A 1 185 ? -43.645 15.127 23.891 1.00 49.97 185 ASN A C 1
ATOM 1541 O O . ASN A 1 185 ? -43.930 15.731 22.857 1.00 49.97 185 ASN A O 1
ATOM 1545 N N . SER A 1 186 ? -42.420 15.198 24.420 1.00 48.72 186 SER A N 1
ATOM 1546 C CA . SER A 1 186 ? -41.282 15.660 23.622 1.00 48.72 186 SER A CA 1
ATOM 1547 C C . SER A 1 186 ? -40.806 14.514 22.739 1.00 48.72 186 SER A C 1
ATOM 1549 O O . SER A 1 186 ? -40.511 13.436 23.249 1.00 48.72 186 SER A O 1
ATOM 1551 N N . ALA A 1 187 ? -40.745 14.759 21.430 1.00 48.97 187 ALA A N 1
ATOM 1552 C CA . ALA A 1 187 ? -40.347 13.781 20.429 1.00 48.97 187 ALA A CA 1
ATOM 1553 C C . ALA A 1 187 ? -39.003 13.127 20.782 1.00 48.97 187 ALA A C 1
ATOM 1555 O O . ALA A 1 187 ? -37.967 13.789 20.862 1.00 48.97 187 ALA A O 1
ATOM 1556 N N . ASP A 1 188 ? -39.064 11.818 20.990 1.00 47.50 188 ASP A N 1
ATOM 1557 C CA . ASP A 1 188 ? -37.936 10.980 21.348 1.00 47.50 188 ASP A CA 1
ATOM 1558 C C . ASP A 1 188 ? -37.102 10.679 20.098 1.00 47.50 188 ASP A C 1
ATOM 1560 O O . ASP A 1 188 ? -37.550 10.003 19.168 1.00 47.50 188 ASP A O 1
ATOM 1564 N N . THR A 1 189 ? -35.902 11.249 20.022 1.00 51.75 189 THR A N 1
ATOM 1565 C CA . THR A 1 189 ? -34.986 11.005 18.909 1.00 51.75 189 THR A CA 1
ATOM 1566 C C . THR A 1 189 ? -34.066 9.842 19.257 1.00 51.75 189 THR A C 1
ATOM 1568 O O . THR A 1 189 ? -33.338 9.869 20.250 1.00 51.75 189 THR A O 1
ATOM 1571 N N . THR A 1 190 ? -34.047 8.824 18.392 1.00 57.00 190 THR A N 1
ATOM 1572 C CA . THR A 1 190 ? -33.267 7.579 18.531 1.00 57.00 190 THR A CA 1
ATOM 1573 C C . THR A 1 190 ? -31.771 7.810 18.816 1.00 57.00 190 THR A C 1
ATOM 1575 O O . THR A 1 190 ? -31.109 6.947 19.386 1.00 57.00 190 THR A O 1
ATOM 1578 N N . SER A 1 191 ? -31.229 8.986 18.480 1.00 59.50 191 SER A N 1
ATOM 1579 C CA . SER A 1 191 ? -29.846 9.389 18.773 1.00 59.50 191 SER A CA 1
ATOM 1580 C C . SER A 1 191 ? -29.542 9.604 20.259 1.00 59.50 191 SER A C 1
ATOM 1582 O O . SER A 1 191 ? -28.379 9.548 20.649 1.00 59.50 191 SER A O 1
ATOM 1584 N N . SER A 1 192 ? -30.549 9.856 21.098 1.00 60.47 192 SER A N 1
ATOM 1585 C CA . SER A 1 192 ? -30.349 10.211 22.512 1.00 60.47 192 SER A CA 1
ATOM 1586 C C . SER A 1 192 ? -29.961 9.021 23.401 1.00 60.47 192 SER A C 1
ATOM 1588 O O . SER A 1 192 ? -29.454 9.225 24.508 1.00 60.47 192 SER A O 1
ATOM 1590 N N . TYR A 1 193 ? -30.159 7.800 22.891 1.00 66.00 193 TYR A N 1
ATOM 1591 C CA . TYR A 1 193 ? -29.860 6.526 23.554 1.00 66.00 193 TYR A CA 1
ATOM 1592 C C . TYR A 1 193 ? -28.485 5.952 23.205 1.00 66.00 193 TYR A C 1
ATOM 1594 O O . TYR A 1 193 ? -28.112 4.902 23.729 1.00 66.00 193 TYR A O 1
ATOM 1602 N N . SER A 1 194 ? -27.733 6.589 22.301 1.00 79.88 194 SER A N 1
ATOM 1603 C CA . SER A 1 194 ? -26.416 6.074 21.936 1.00 79.88 194 SER A CA 1
ATOM 1604 C C . SER A 1 194 ? -25.448 6.192 23.113 1.00 79.88 194 SER A C 1
ATOM 1606 O O . SER A 1 194 ? -25.486 7.156 23.885 1.00 79.88 194 SER A O 1
ATOM 1608 N N . ILE A 1 195 ? -24.551 5.214 23.246 1.00 77.25 195 ILE A N 1
ATOM 1609 C CA . ILE A 1 195 ? -23.509 5.253 24.277 1.00 77.25 195 ILE A CA 1
ATOM 1610 C C . ILE A 1 195 ? -22.643 6.495 24.107 1.00 77.25 195 ILE A C 1
ATOM 1612 O O . ILE A 1 195 ? -22.245 7.093 25.100 1.00 77.25 195 ILE A O 1
ATOM 1616 N N . GLU A 1 196 ? -22.397 6.917 22.870 1.00 82.19 196 GLU A N 1
ATOM 1617 C CA . GLU A 1 196 ? -21.647 8.124 22.552 1.00 82.19 196 GLU A CA 1
ATOM 1618 C C . GLU A 1 196 ? -22.314 9.363 23.163 1.00 82.19 196 GLU A C 1
ATOM 1620 O O . GLU A 1 196 ? -21.636 10.158 23.812 1.00 82.19 196 GLU A O 1
ATOM 1625 N N . SER A 1 197 ? -23.643 9.487 23.049 1.00 82.81 197 SER A N 1
ATOM 1626 C CA . SER A 1 197 ? -24.395 10.591 23.655 1.00 82.81 197 SER A CA 1
ATOM 1627 C C . SER A 1 197 ? -24.369 10.533 25.184 1.00 82.81 197 SER A C 1
ATOM 1629 O O . SER A 1 197 ? -24.256 11.566 25.844 1.00 82.81 197 SER A O 1
ATOM 1631 N N . ILE A 1 198 ? -24.457 9.334 25.768 1.00 82.81 198 ILE A N 1
ATOM 1632 C CA . ILE A 1 198 ? -24.398 9.165 27.226 1.00 82.81 198 ILE A CA 1
ATOM 1633 C C . ILE A 1 198 ? -23.001 9.512 27.755 1.00 82.81 198 ILE A C 1
ATOM 1635 O O . ILE A 1 198 ? -22.875 10.206 28.761 1.00 82.81 198 ILE A O 1
ATOM 1639 N N . MET A 1 199 ? -21.953 9.084 27.055 1.00 83.69 199 MET A N 1
ATOM 1640 C CA . MET A 1 199 ? -20.563 9.338 27.421 1.00 83.69 199 MET A CA 1
ATOM 1641 C C . MET A 1 199 ? -20.205 10.822 27.287 1.00 83.69 199 MET A C 1
ATOM 1643 O O . MET A 1 199 ? -19.529 11.382 28.147 1.00 83.69 199 MET A O 1
ATOM 1647 N N . GLU A 1 200 ? -20.717 11.490 26.253 1.00 85.38 200 GLU A N 1
ATOM 1648 C CA . GLU A 1 200 ? -20.595 12.939 26.104 1.00 85.38 200 GLU A CA 1
ATOM 1649 C C . GLU A 1 200 ? -21.300 13.690 27.246 1.00 85.38 200 GLU A C 1
ATOM 1651 O O . GLU A 1 200 ? -20.734 14.629 27.808 1.00 85.38 200 GLU A O 1
ATOM 1656 N N . SER A 1 201 ? -22.501 13.257 27.640 1.00 83.88 201 SER A N 1
ATOM 1657 C CA . SER A 1 201 ? -23.221 13.834 28.781 1.00 83.88 201 SER A CA 1
ATOM 1658 C C . SER A 1 201 ? -22.525 13.581 30.117 1.00 83.88 201 SER A C 1
ATOM 1660 O O . SER A 1 201 ? -22.486 14.494 30.937 1.00 83.88 201 SER A O 1
ATOM 1662 N N . LEU A 1 202 ? -21.922 12.406 30.330 1.00 86.12 202 LEU A N 1
ATOM 1663 C CA . LEU A 1 202 ? -21.106 12.125 31.518 1.00 86.12 202 LEU A CA 1
ATOM 1664 C C . LEU A 1 202 ? -19.924 13.095 31.629 1.00 86.12 202 LEU A C 1
ATOM 1666 O O . LEU A 1 202 ? -19.669 13.619 32.706 1.00 86.12 202 LEU A O 1
ATOM 1670 N N . ASN A 1 203 ? -19.255 13.395 30.513 1.00 84.94 203 ASN A N 1
ATOM 1671 C CA . ASN A 1 203 ? -18.141 14.348 30.494 1.00 84.94 203 ASN A CA 1
ATOM 1672 C C . ASN A 1 203 ? -18.580 15.804 30.728 1.00 84.94 203 ASN A C 1
ATOM 1674 O O . ASN A 1 203 ? -17.787 16.616 31.195 1.00 84.94 203 ASN A O 1
ATOM 1678 N N . LYS A 1 204 ? -19.823 16.149 30.369 1.00 87.44 204 LYS A N 1
ATOM 1679 C CA . LYS A 1 204 ? -20.396 17.494 30.547 1.00 87.44 204 LYS A CA 1
ATOM 1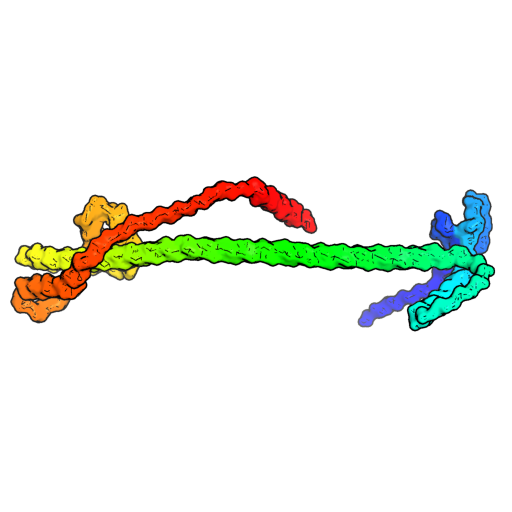680 C C . LYS A 1 204 ? -21.029 17.707 31.925 1.00 87.44 204 LYS A C 1
ATOM 1682 O O . LYS A 1 204 ? -21.223 18.851 32.328 1.00 87.44 204 LYS A O 1
ATOM 1687 N N . SER A 1 205 ? -21.387 16.630 32.621 1.00 86.94 205 SER A N 1
ATOM 1688 C CA . SER A 1 205 ? -22.095 16.694 33.899 1.00 86.94 205 SER A CA 1
ATOM 1689 C C . SER A 1 205 ? -21.105 16.830 35.049 1.00 86.94 205 SER A C 1
ATOM 1691 O O . SER A 1 205 ? -20.230 15.991 35.234 1.00 86.94 205 SER A O 1
ATOM 1693 N N . ASN A 1 206 ? -21.268 17.871 35.863 1.00 84.94 206 ASN A N 1
ATOM 1694 C CA . ASN A 1 206 ? -20.394 18.118 37.015 1.00 84.94 206 ASN A CA 1
ATOM 1695 C C . ASN A 1 206 ? -20.794 17.303 38.257 1.00 84.94 206 ASN A C 1
ATOM 1697 O O . ASN A 1 206 ? -20.089 17.312 39.263 1.00 84.94 206 ASN A O 1
ATOM 1701 N N . SER A 1 207 ? -21.946 16.632 38.219 1.00 87.62 207 SER A N 1
ATOM 1702 C CA . SER A 1 207 ? -22.469 15.829 39.322 1.00 87.62 207 SER A CA 1
ATOM 1703 C C . SER A 1 207 ? -23.392 14.724 38.814 1.00 87.62 207 SER A C 1
ATOM 1705 O O . SER A 1 207 ? -23.949 14.817 37.721 1.00 87.62 207 SER A O 1
ATOM 1707 N N . LEU A 1 208 ? -23.604 13.696 39.640 1.00 85.88 208 LEU A N 1
ATOM 1708 C CA . LEU A 1 208 ? -24.564 12.624 39.355 1.00 85.88 208 LEU A CA 1
ATOM 1709 C C . LEU A 1 208 ? -25.981 13.174 39.133 1.00 85.88 208 LEU A C 1
ATOM 1711 O O . LEU A 1 208 ? -26.685 12.723 38.239 1.00 85.88 208 LEU A O 1
ATOM 1715 N N . LEU A 1 209 ? -26.375 14.173 39.921 1.00 84.62 209 LEU A N 1
ATOM 1716 C CA . LEU A 1 209 ? -27.710 14.758 39.859 1.00 84.62 209 LEU A CA 1
ATOM 1717 C C . LEU A 1 209 ? -27.926 15.528 38.548 1.00 84.62 209 LEU A C 1
ATOM 1719 O O . LEU A 1 209 ? -28.914 15.295 37.863 1.00 84.62 209 LEU A O 1
ATOM 1723 N N . SER A 1 210 ? -26.942 16.334 38.128 1.00 83.19 210 SER A N 1
ATOM 1724 C CA . SER A 1 210 ? -27.010 17.026 36.831 1.00 83.19 210 SER A CA 1
ATOM 1725 C C . SER A 1 210 ? -26.985 16.050 35.650 1.00 83.19 210 SER A C 1
ATOM 1727 O O . SER A 1 210 ? -27.653 16.283 34.643 1.00 83.19 210 SER A O 1
ATOM 1729 N N . PHE A 1 211 ? -26.285 14.917 35.785 1.00 88.50 211 PHE A N 1
ATOM 1730 C CA . PHE A 1 211 ? -26.330 13.843 34.797 1.00 88.50 211 PHE A CA 1
ATOM 1731 C C . PHE A 1 211 ? -27.725 13.214 34.689 1.00 88.50 211 PHE A C 1
ATOM 1733 O O . PHE A 1 211 ? -28.252 13.121 33.578 1.00 88.50 211 PHE A O 1
ATOM 1740 N N . ILE A 1 212 ? -28.330 12.830 35.819 1.00 83.00 212 ILE A N 1
ATOM 1741 C CA . ILE A 1 212 ? -29.675 12.238 35.859 1.00 83.00 212 ILE A CA 1
ATOM 1742 C C . ILE A 1 212 ? -30.696 13.214 35.268 1.00 83.00 212 ILE A C 1
ATOM 1744 O O . ILE A 1 212 ? -31.395 12.838 34.334 1.00 83.00 212 ILE A O 1
ATOM 1748 N N . GLU A 1 213 ? -30.710 14.478 35.701 1.00 83.50 213 GLU A N 1
ATOM 1749 C CA . GLU A 1 213 ? -31.619 15.511 35.177 1.00 83.50 213 GLU A CA 1
ATOM 1750 C C . GLU A 1 213 ? -31.458 15.718 33.664 1.00 83.50 213 GLU A C 1
ATOM 1752 O O . GLU A 1 213 ? -32.440 15.794 32.924 1.00 83.50 213 GLU A O 1
ATOM 1757 N N . SER A 1 214 ? -30.215 15.748 33.168 1.00 80.62 214 SER A N 1
ATOM 1758 C CA . SER A 1 214 ? -29.938 15.935 31.737 1.00 80.62 214 SER A CA 1
ATOM 1759 C C . SER A 1 214 ? -30.432 14.779 30.858 1.00 80.62 214 SER A C 1
ATOM 1761 O O . SER A 1 214 ? -30.599 14.947 29.646 1.00 80.62 214 SER A O 1
ATOM 1763 N N . LYS A 1 215 ? -30.660 13.602 31.455 1.00 81.56 215 LYS A N 1
ATOM 1764 C CA . LYS A 1 215 ? -31.080 12.372 30.772 1.00 81.56 215 LYS A CA 1
ATOM 1765 C C . LYS A 1 215 ? -32.392 11.795 31.308 1.00 81.56 215 LYS A C 1
ATOM 1767 O O . LYS A 1 215 ? -32.773 10.703 30.882 1.00 81.56 215 LYS A O 1
ATOM 1772 N N . ASP A 1 216 ? -33.117 12.540 32.139 1.00 76.00 216 ASP A N 1
ATOM 1773 C CA . ASP A 1 216 ? -34.340 12.097 32.820 1.00 76.00 216 ASP A CA 1
ATOM 1774 C C . ASP A 1 216 ? -35.420 11.642 31.829 1.00 76.00 216 ASP A C 1
ATOM 1776 O O . ASP A 1 216 ? -36.010 10.574 31.943 1.00 76.00 216 ASP A O 1
ATOM 1780 N N . LYS A 1 217 ? -35.568 12.380 30.727 1.00 73.75 217 LYS A N 1
ATOM 1781 C CA . LYS A 1 217 ? -36.541 12.067 29.668 1.00 73.75 217 LYS A CA 1
ATOM 1782 C C . LYS A 1 217 ? -36.142 10.905 28.751 1.00 73.75 217 LYS A C 1
ATOM 1784 O O . LYS A 1 217 ? -36.934 10.524 27.898 1.00 73.75 217 LYS A O 1
ATOM 1789 N N . THR A 1 218 ? -34.929 10.366 28.889 1.00 79.62 218 THR A N 1
ATOM 1790 C CA . THR A 1 218 ? -34.374 9.342 27.983 1.00 79.62 218 THR A CA 1
ATOM 1791 C C . THR A 1 218 ? -33.924 8.111 28.767 1.00 79.62 218 THR A C 1
ATOM 1793 O O . THR A 1 218 ? -34.710 7.192 28.979 1.00 79.62 218 THR A O 1
ATOM 1796 N N . VAL A 1 219 ? -32.679 8.096 29.248 1.00 78.69 219 VAL A N 1
ATOM 1797 C CA . VAL A 1 219 ? -32.070 6.966 29.966 1.00 78.69 219 VAL A CA 1
ATOM 1798 C C . VAL A 1 219 ? -32.842 6.631 31.243 1.00 78.69 219 VAL A C 1
ATOM 1800 O O . VAL A 1 219 ? -33.056 5.452 31.516 1.00 78.69 219 VAL A O 1
ATOM 1803 N N . PHE A 1 220 ? -33.300 7.644 31.983 1.00 79.31 220 PHE A N 1
ATOM 1804 C CA . PHE A 1 220 ? -33.959 7.480 33.285 1.00 79.31 220 PHE A CA 1
ATOM 1805 C C . PHE A 1 220 ? -35.483 7.653 33.234 1.00 79.31 220 PHE A C 1
ATOM 1807 O O . PHE A 1 220 ? -36.104 7.879 34.264 1.00 79.31 220 PHE A O 1
ATOM 1814 N N . ASN A 1 221 ? -36.106 7.520 32.057 1.00 76.50 221 ASN A N 1
ATOM 1815 C CA . ASN A 1 221 ? -37.534 7.791 31.911 1.00 76.50 221 ASN A CA 1
ATOM 1816 C C . ASN A 1 221 ? -38.401 6.801 32.714 1.00 76.50 221 ASN A C 1
ATOM 1818 O O . ASN A 1 221 ? -38.662 5.672 32.290 1.00 76.50 221 ASN A O 1
ATOM 1822 N N . ILE A 1 222 ? -38.905 7.274 33.854 1.00 66.62 222 ILE A N 1
ATOM 1823 C CA . ILE A 1 222 ? -39.738 6.517 34.800 1.00 66.62 222 ILE A CA 1
ATOM 1824 C C . ILE A 1 222 ? -41.088 6.125 34.179 1.00 66.62 222 ILE A C 1
ATOM 1826 O O . ILE A 1 222 ? -41.655 5.092 34.537 1.00 66.62 222 ILE A O 1
ATOM 1830 N N . SER A 1 223 ? -41.619 6.924 33.240 1.00 65.81 223 SER A N 1
ATOM 1831 C CA . SER A 1 223 ? -42.964 6.706 32.677 1.00 65.81 223 SER A CA 1
ATOM 1832 C C . SER A 1 223 ? -43.101 5.352 31.971 1.00 65.81 223 SER A C 1
ATOM 1834 O O . SER A 1 223 ? -44.148 4.713 32.062 1.00 65.81 223 SER A O 1
ATOM 1836 N N . ALA A 1 224 ? -42.017 4.857 31.362 1.00 62.62 224 ALA A N 1
ATOM 1837 C CA . ALA A 1 224 ? -41.976 3.537 30.739 1.00 62.62 224 ALA A CA 1
ATOM 1838 C C . ALA A 1 224 ? -42.109 2.391 31.760 1.00 62.62 224 ALA A C 1
ATOM 1840 O O . ALA A 1 224 ? -42.643 1.337 31.430 1.00 62.62 224 ALA A O 1
ATOM 1841 N N . PHE A 1 225 ? -41.660 2.602 33.001 1.00 62.56 225 PHE A N 1
ATOM 1842 C CA . PHE A 1 225 ? -41.686 1.603 34.074 1.00 62.56 225 PHE A CA 1
ATOM 1843 C C . PHE A 1 225 ? -43.066 1.493 34.742 1.00 62.56 225 PHE A C 1
ATOM 1845 O O . PHE A 1 225 ? -43.443 0.434 35.233 1.00 62.56 225 PHE A O 1
ATOM 1852 N N . THR A 1 226 ? -43.843 2.582 34.751 1.00 60.50 226 THR A N 1
ATOM 1853 C CA . THR A 1 226 ? -45.149 2.647 35.427 1.00 60.50 226 THR A CA 1
ATOM 1854 C C . THR A 1 226 ? -46.336 2.203 34.574 1.00 60.50 226 THR A C 1
ATOM 1856 O O . THR A 1 226 ? -47.432 2.060 35.111 1.00 60.50 226 THR A O 1
ATOM 1859 N N . ASN A 1 227 ? -46.153 1.955 33.275 1.00 59.66 227 ASN A N 1
ATOM 1860 C CA . ASN A 1 227 ? -47.247 1.514 32.397 1.00 59.66 227 ASN A CA 1
ATOM 1861 C C . ASN A 1 227 ? -47.795 0.117 32.766 1.00 59.66 227 ASN A C 1
ATOM 1863 O O . ASN A 1 227 ? -48.950 -0.179 32.473 1.00 59.66 227 ASN A O 1
ATOM 1867 N N . ASP A 1 228 ? -47.027 -0.689 33.509 1.00 56.41 228 ASP A N 1
ATOM 1868 C CA . ASP A 1 228 ? -47.457 -1.985 34.063 1.00 56.41 228 ASP A CA 1
ATOM 1869 C C . ASP A 1 228 ? -48.164 -1.882 35.435 1.00 56.41 228 ASP A C 1
ATOM 1871 O O . ASP A 1 228 ? -48.474 -2.901 36.060 1.00 56.41 228 ASP A O 1
ATOM 1875 N N . LYS A 1 229 ? -48.482 -0.667 35.919 1.00 59.03 229 LYS A N 1
ATOM 1876 C CA . LYS A 1 229 ? -49.163 -0.442 37.215 1.00 59.03 229 LYS A CA 1
ATOM 1877 C C . LYS A 1 229 ? -50.485 -1.205 37.374 1.00 59.03 229 LYS A C 1
ATOM 1879 O O . LYS A 1 229 ? -50.883 -1.462 38.504 1.00 59.03 229 LYS A O 1
ATOM 1884 N N . SER A 1 230 ? -51.144 -1.608 36.283 1.00 58.84 230 SER A N 1
ATOM 1885 C CA . SER A 1 230 ? -52.412 -2.357 36.337 1.00 58.84 230 SER A CA 1
ATOM 1886 C C . SER A 1 230 ? -52.314 -3.726 37.033 1.00 58.84 230 SER A C 1
ATOM 1888 O O . SER A 1 230 ? -53.341 -4.281 37.419 1.00 58.84 230 SER A O 1
ATOM 1890 N N . SER A 1 231 ? -51.100 -4.262 37.223 1.00 63.38 231 SER A N 1
ATOM 1891 C CA . SER A 1 231 ? -50.884 -5.586 37.820 1.00 63.38 231 SER A CA 1
ATOM 1892 C C . SER A 1 231 ? -50.604 -5.580 39.331 1.00 63.38 231 SER A C 1
ATOM 1894 O O . SER A 1 231 ? -50.596 -6.658 39.931 1.00 63.38 231 SER A O 1
ATOM 1896 N N . TYR A 1 232 ? -50.365 -4.423 39.961 1.00 69.81 232 TYR A N 1
ATOM 1897 C CA . TYR A 1 232 ? -49.975 -4.342 41.377 1.00 69.81 232 TYR A CA 1
ATOM 1898 C C . TYR A 1 232 ? -51.095 -3.744 42.229 1.00 69.81 232 TYR A C 1
ATOM 1900 O O . TYR A 1 232 ? -51.766 -2.800 41.819 1.00 69.81 232 TYR A O 1
ATOM 1908 N N . LYS A 1 233 ? -51.315 -4.326 43.414 1.00 75.50 233 LYS A N 1
ATOM 1909 C CA . LYS A 1 233 ? -52.406 -3.932 44.321 1.00 75.50 233 LYS A CA 1
ATOM 1910 C C . LYS A 1 233 ? -52.096 -2.670 45.133 1.00 75.50 233 LYS A C 1
ATOM 1912 O O . LYS A 1 233 ? -53.031 -1.962 45.487 1.00 75.50 233 LYS A O 1
ATOM 1917 N N . ASP A 1 234 ? -50.822 -2.396 45.400 1.00 80.94 234 ASP A N 1
ATOM 19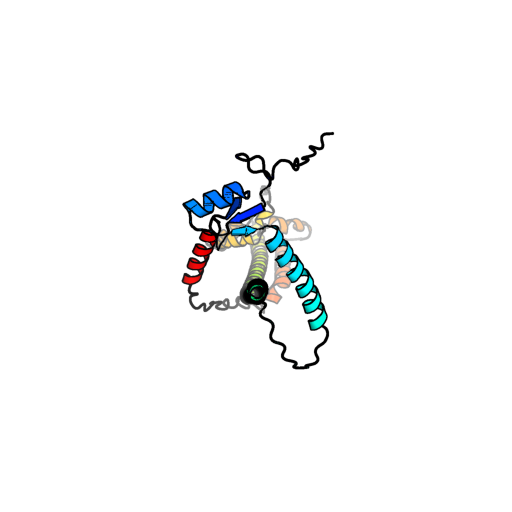18 C CA . ASP A 1 234 ? -50.329 -1.238 46.150 1.00 80.94 234 ASP A CA 1
ATOM 1919 C C . ASP A 1 234 ? -48.905 -0.850 45.695 1.00 80.94 234 ASP A C 1
ATOM 1921 O O . ASP A 1 234 ? -48.215 -1.613 45.005 1.00 80.94 234 ASP A O 1
ATOM 1925 N N . LEU A 1 235 ? -48.487 0.376 46.033 1.00 81.50 235 LEU A N 1
ATOM 1926 C CA . LEU A 1 235 ? -47.159 0.913 45.706 1.00 81.50 235 LEU A CA 1
ATOM 1927 C C . LEU A 1 235 ? -46.049 0.107 46.391 1.00 81.50 235 LEU A C 1
ATOM 1929 O O . LEU A 1 235 ? -45.005 -0.148 45.790 1.00 81.50 235 LEU A O 1
ATOM 1933 N N . GLU A 1 236 ? -46.307 -0.358 47.611 1.00 85.12 236 GLU A N 1
ATOM 1934 C CA . GLU A 1 236 ? -45.376 -1.163 48.398 1.00 85.12 236 GLU A CA 1
ATOM 1935 C C . GLU A 1 236 ? -45.014 -2.468 47.675 1.00 85.12 236 GLU A C 1
ATOM 1937 O O . GLU A 1 236 ? -43.833 -2.808 47.591 1.00 85.12 236 GLU A O 1
ATOM 1942 N N . SER A 1 237 ? -45.978 -3.154 47.047 1.00 85.31 237 SER A N 1
ATOM 1943 C CA . SER A 1 237 ? -45.706 -4.342 46.223 1.00 85.31 237 SER A CA 1
ATOM 1944 C C . SER A 1 237 ? -44.865 -4.026 44.983 1.00 85.31 237 SER A C 1
ATOM 1946 O O . SER A 1 237 ? -44.033 -4.843 44.589 1.00 85.31 237 SER A O 1
ATOM 1948 N N . LEU A 1 238 ? -45.054 -2.854 44.365 1.00 83.69 238 LEU A N 1
ATOM 1949 C CA . LEU A 1 238 ? -44.288 -2.425 43.187 1.00 83.69 238 LEU A CA 1
ATOM 1950 C C . LEU A 1 238 ? -42.835 -2.083 43.546 1.00 83.69 238 LEU A C 1
ATOM 1952 O O . LEU A 1 238 ? -41.910 -2.445 42.811 1.00 83.69 238 LEU A O 1
ATOM 1956 N N . ILE A 1 239 ? -42.624 -1.419 44.685 1.00 85.50 239 ILE A N 1
ATOM 1957 C CA . ILE A 1 239 ? -41.290 -1.149 45.233 1.00 85.50 239 ILE A CA 1
ATOM 1958 C C . ILE A 1 239 ? -40.605 -2.476 45.576 1.00 85.50 239 ILE A C 1
ATOM 1960 O O . ILE A 1 239 ? -39.463 -2.705 45.168 1.00 85.50 239 ILE A O 1
ATOM 1964 N N . LEU A 1 240 ? -41.313 -3.393 46.245 1.00 86.44 240 LEU A N 1
ATOM 1965 C CA . LEU A 1 240 ? -40.772 -4.698 46.622 1.00 86.44 240 LEU A CA 1
ATOM 1966 C C . LEU A 1 240 ? -40.379 -5.536 45.395 1.00 86.44 240 LEU A C 1
ATOM 1968 O O . LEU A 1 240 ? -39.301 -6.134 45.383 1.00 86.44 240 LEU A O 1
ATOM 1972 N N . ASP A 1 241 ? -41.208 -5.549 44.347 1.00 85.50 241 ASP A N 1
ATOM 1973 C CA . ASP A 1 241 ? -40.905 -6.241 43.089 1.00 85.50 241 ASP A CA 1
ATOM 1974 C C . ASP A 1 241 ? -39.720 -5.600 42.349 1.00 85.50 241 ASP A C 1
ATOM 1976 O O . ASP A 1 241 ? -38.832 -6.304 41.863 1.00 85.50 241 ASP A O 1
ATOM 1980 N N . SER A 1 242 ? -39.634 -4.268 42.333 1.00 84.81 242 SER A N 1
ATOM 1981 C CA . SER A 1 242 ? -38.510 -3.544 41.723 1.00 84.81 242 SER A CA 1
ATOM 1982 C C . SER A 1 242 ? -37.188 -3.836 42.444 1.00 84.81 242 SER A C 1
ATOM 1984 O O . SER A 1 242 ? -36.180 -4.139 41.797 1.00 84.81 242 SER A O 1
ATOM 1986 N N . ILE A 1 243 ? -37.197 -3.851 43.782 1.00 87.75 243 ILE A N 1
ATOM 1987 C CA . ILE A 1 243 ? -36.052 -4.250 44.616 1.00 87.75 243 ILE A CA 1
ATOM 1988 C C . ILE A 1 243 ? -35.692 -5.719 44.377 1.00 87.75 243 ILE A C 1
ATOM 1990 O O . ILE A 1 243 ? -34.513 -6.080 44.297 1.00 87.75 243 ILE A O 1
ATOM 1994 N N . HIS A 1 244 ? -36.689 -6.595 44.267 1.00 87.31 244 HIS A N 1
ATOM 1995 C CA . HIS A 1 244 ? -36.470 -8.010 44.001 1.00 87.31 244 HIS A CA 1
ATOM 1996 C C . HIS A 1 244 ? -35.826 -8.232 42.621 1.00 87.31 244 HIS A C 1
ATOM 1998 O O . HIS A 1 244 ? -34.814 -8.931 42.541 1.00 87.31 244 HIS A O 1
ATOM 2004 N N . LYS A 1 245 ? -36.324 -7.581 41.560 1.00 86.19 245 LYS A N 1
ATOM 2005 C CA . LYS A 1 245 ? -35.748 -7.613 40.202 1.00 86.19 245 LYS A CA 1
ATOM 2006 C C . LYS A 1 245 ? -34.313 -7.095 40.172 1.00 86.19 245 LYS A C 1
ATOM 2008 O O . LYS A 1 245 ? -33.430 -7.784 39.661 1.00 86.19 245 LYS A O 1
ATOM 2013 N N . TYR A 1 246 ? -34.063 -5.943 40.797 1.00 88.62 246 TYR A N 1
ATOM 2014 C CA . TYR A 1 246 ? -32.712 -5.404 40.956 1.00 88.62 246 TYR A CA 1
ATOM 2015 C C . TYR A 1 246 ? -31.777 -6.428 41.616 1.00 88.62 246 TYR A C 1
ATOM 2017 O O . TYR A 1 246 ? -30.703 -6.741 41.100 1.00 88.62 246 TYR A O 1
ATOM 2025 N N . ASN A 1 247 ? -32.212 -7.023 42.730 1.00 87.56 247 ASN A N 1
ATOM 2026 C CA . ASN A 1 247 ? -31.415 -8.011 43.445 1.00 87.56 247 ASN A CA 1
ATOM 2027 C C . ASN A 1 247 ? -31.161 -9.280 42.611 1.00 87.56 247 ASN A C 1
ATOM 2029 O O . ASN A 1 247 ? -30.077 -9.857 42.698 1.00 87.56 247 ASN A O 1
ATOM 2033 N N . GLN A 1 248 ? -32.119 -9.727 41.796 1.00 86.06 248 GLN A N 1
ATOM 2034 C CA . GLN A 1 248 ? -31.909 -10.875 40.911 1.00 86.06 248 GLN A CA 1
ATOM 2035 C C . GLN A 1 248 ? -30.869 -10.595 39.822 1.00 86.06 248 GLN A C 1
ATOM 2037 O O . GLN A 1 248 ? -30.067 -11.479 39.511 1.00 86.06 248 GLN A O 1
ATOM 2042 N N . GLN A 1 249 ? -30.874 -9.381 39.270 1.00 83.56 249 GLN A N 1
ATOM 2043 C CA . GLN A 1 249 ? -30.050 -9.007 38.125 1.00 83.56 249 GLN A CA 1
ATOM 2044 C C . GLN A 1 249 ? -28.630 -8.576 38.526 1.00 83.56 249 GLN A C 1
ATOM 2046 O O . GLN A 1 249 ? -27.669 -9.033 37.909 1.00 83.56 249 GLN A O 1
ATOM 2051 N N . PHE A 1 250 ? -28.475 -7.779 39.590 1.00 83.00 250 PHE A N 1
ATOM 2052 C CA . PHE A 1 250 ? -27.202 -7.115 39.922 1.00 83.00 250 PHE A CA 1
ATOM 2053 C C . PHE A 1 250 ? -26.549 -7.602 41.230 1.00 83.00 250 PHE A C 1
ATOM 2055 O O . PHE A 1 250 ? -25.334 -7.512 41.413 1.00 83.00 250 PHE A O 1
ATOM 2062 N N . LYS A 1 251 ? -27.292 -8.229 42.153 1.00 71.81 251 LYS A N 1
ATOM 2063 C CA . LYS A 1 251 ? -26.695 -8.699 43.424 1.00 71.81 251 LYS A CA 1
ATOM 2064 C C . LYS A 1 251 ? -25.728 -9.870 43.234 1.00 71.81 251 LYS A C 1
ATOM 2066 O O . LYS A 1 251 ? -24.814 -10.053 44.034 1.00 71.81 251 LYS A O 1
ATOM 2071 N N . LYS A 1 252 ? -25.895 -10.657 42.164 1.00 61.03 252 LYS A N 1
ATOM 2072 C CA . LYS A 1 252 ? -24.954 -11.729 41.794 1.00 61.03 252 LYS A CA 1
ATOM 2073 C C . LYS A 1 252 ? -23.665 -11.194 41.151 1.00 61.03 252 LYS A C 1
ATOM 2075 O O . LYS A 1 252 ? -22.649 -11.884 41.218 1.00 61.03 252 LYS A O 1
ATOM 2080 N N . SER A 1 253 ? -23.672 -9.990 40.567 1.00 58.28 253 SER A N 1
ATOM 2081 C CA . SER A 1 253 ? -22.492 -9.366 39.943 1.00 58.28 253 SER A CA 1
ATOM 2082 C C . SER A 1 253 ? -21.618 -8.574 40.919 1.00 58.28 253 SER A C 1
ATOM 2084 O O . SER A 1 253 ? -20.427 -8.421 40.651 1.00 58.28 253 SER A O 1
ATOM 2086 N N . LEU A 1 254 ? -22.142 -8.170 42.086 1.00 56.34 254 LEU A N 1
ATOM 2087 C CA . LEU A 1 254 ? -21.383 -7.441 43.118 1.00 56.34 254 LEU A CA 1
ATOM 2088 C C . LEU A 1 254 ? -20.125 -8.180 43.624 1.00 56.34 254 LEU A C 1
ATOM 2090 O O . LEU A 1 254 ? -19.201 -7.553 44.130 1.00 56.34 254 LEU A O 1
ATOM 2094 N N . ILE A 1 255 ? -20.050 -9.507 43.463 1.00 51.56 255 ILE A N 1
ATOM 2095 C CA . ILE A 1 255 ? -18.902 -10.323 43.907 1.00 51.56 255 ILE A CA 1
ATOM 2096 C C . ILE A 1 255 ? -17.692 -10.194 42.949 1.00 51.56 255 ILE A C 1
ATOM 2098 O O . ILE A 1 255 ? -16.599 -10.661 43.258 1.00 51.56 255 ILE A O 1
ATOM 2102 N N . LYS A 1 256 ? -17.833 -9.512 41.803 1.00 49.66 256 LYS A N 1
ATOM 2103 C CA . LYS A 1 256 ? -16.737 -9.241 40.855 1.00 49.66 256 LYS A CA 1
ATOM 2104 C C . LYS A 1 256 ? -16.607 -7.756 40.521 1.00 49.66 256 LYS A C 1
ATOM 2106 O O . LYS A 1 256 ? -16.435 -7.406 39.355 1.00 49.66 256 LYS A O 1
ATOM 2111 N N . SER A 1 257 ? -16.648 -6.868 41.515 1.00 44.69 257 SER A N 1
ATOM 2112 C CA . SER A 1 257 ? -16.184 -5.489 41.316 1.00 44.69 257 SER A CA 1
ATOM 2113 C C . SER A 1 257 ? -14.655 -5.475 41.163 1.00 44.69 257 SER A C 1
ATOM 2115 O O . SER A 1 257 ? -13.917 -5.015 42.035 1.00 44.69 257 SER A O 1
ATOM 2117 N N . ASN A 1 258 ? -14.159 -6.019 40.054 1.00 47.69 258 ASN A N 1
ATOM 2118 C CA . ASN A 1 258 ? -12.828 -5.698 39.584 1.00 47.69 258 ASN A CA 1
ATOM 2119 C C . ASN A 1 258 ? -12.902 -4.220 39.217 1.00 47.69 258 ASN A C 1
ATOM 2121 O O . ASN A 1 258 ? -13.604 -3.850 38.274 1.00 47.69 258 ASN A O 1
ATOM 2125 N N . LYS A 1 259 ? -12.226 -3.362 39.990 1.00 54.38 259 LYS A N 1
ATOM 2126 C CA . LYS A 1 259 ? -11.877 -2.027 39.495 1.00 54.38 259 LYS A CA 1
ATOM 2127 C C . LYS A 1 259 ? -11.362 -2.209 38.064 1.00 54.38 259 LYS A C 1
ATOM 2129 O O . LYS A 1 259 ? -10.627 -3.176 37.851 1.00 54.38 259 LYS A O 1
ATOM 2134 N N . PRO A 1 260 ? -11.744 -1.351 37.103 1.00 53.25 260 PRO A N 1
ATOM 2135 C CA . PRO A 1 260 ? -11.122 -1.404 35.792 1.00 53.25 260 PRO A CA 1
ATOM 2136 C C . PRO A 1 260 ? -9.617 -1.362 36.032 1.00 53.25 260 PRO A C 1
ATOM 2138 O O . PRO A 1 260 ? -9.129 -0.423 36.668 1.00 53.25 260 PRO A O 1
ATOM 2141 N N . ASP A 1 261 ? -8.931 -2.441 35.645 1.00 60.56 261 ASP A N 1
ATOM 2142 C CA . ASP A 1 261 ? -7.487 -2.539 35.788 1.00 60.56 261 ASP A CA 1
ATOM 2143 C C . ASP A 1 261 ? -6.907 -1.252 35.219 1.00 60.56 261 ASP A C 1
ATOM 2145 O O . ASP A 1 261 ? -7.316 -0.811 34.136 1.00 60.56 261 ASP A O 1
ATOM 2149 N N . THR A 1 262 ? -6.023 -0.609 35.985 1.00 58.75 262 THR A N 1
ATOM 2150 C CA . THR A 1 262 ? -5.311 0.583 35.534 1.00 58.75 262 THR A CA 1
ATOM 2151 C C . THR A 1 262 ? -4.831 0.289 34.117 1.00 58.75 262 THR A C 1
ATOM 2153 O O . THR A 1 262 ? -4.178 -0.747 33.935 1.00 58.75 262 THR A O 1
ATOM 2156 N N . PRO A 1 263 ? -5.218 1.095 33.107 1.00 57.94 263 PRO A N 1
ATOM 2157 C CA . PRO A 1 263 ? -4.917 0.761 31.727 1.00 57.94 263 PRO A CA 1
ATOM 2158 C C . PRO A 1 263 ? -3.415 0.489 31.634 1.00 57.94 263 PRO A C 1
ATOM 2160 O O . PRO A 1 263 ? -2.640 1.286 32.175 1.00 57.94 263 PRO A O 1
ATOM 2163 N N . PRO A 1 264 ? -3.001 -0.642 31.031 1.00 59.78 264 PRO A N 1
ATOM 2164 C CA . PRO A 1 264 ? -1.592 -0.935 30.855 1.00 59.78 264 PRO A CA 1
ATOM 2165 C C . PRO A 1 264 ? -0.913 0.288 30.252 1.00 59.78 264 PRO A C 1
ATOM 2167 O O . PRO A 1 264 ? -1.472 0.933 29.364 1.00 59.78 264 PRO A O 1
ATOM 2170 N N . ASP A 1 265 ? 0.266 0.632 30.757 1.00 64.06 265 ASP A N 1
ATOM 2171 C CA . ASP A 1 265 ? 1.043 1.735 30.213 1.00 64.06 265 ASP A CA 1
ATOM 2172 C C . ASP A 1 265 ? 1.497 1.349 28.798 1.00 64.06 265 ASP A C 1
ATOM 2174 O O . ASP A 1 265 ? 2.520 0.692 28.600 1.00 64.06 265 ASP A O 1
ATOM 2178 N N . TYR A 1 266 ? 0.680 1.690 27.798 1.00 64.62 266 TYR A N 1
ATOM 2179 C CA . TYR A 1 266 ? 0.939 1.445 26.380 1.00 64.62 266 TYR A CA 1
ATOM 2180 C C . TYR A 1 266 ? 1.956 2.466 25.843 1.00 64.62 266 TYR A C 1
ATOM 2182 O O . TYR A 1 266 ? 1.757 3.071 24.789 1.00 64.62 266 TYR A O 1
ATOM 2190 N N . GLN A 1 267 ? 3.041 2.709 26.583 1.00 58.06 267 GLN A N 1
ATOM 2191 C CA . GLN A 1 267 ? 4.129 3.561 26.129 1.00 58.06 267 GLN A CA 1
ATOM 2192 C C . GLN A 1 267 ? 4.885 2.857 25.007 1.00 58.06 267 GLN A C 1
ATOM 2194 O O . GLN A 1 267 ? 5.679 1.937 25.219 1.00 58.06 267 GLN A O 1
ATOM 2199 N N . LEU A 1 268 ? 4.646 3.325 23.784 1.00 56.38 268 LEU A N 1
ATOM 2200 C CA . LEU A 1 268 ? 5.511 3.033 22.656 1.00 56.38 268 LEU A CA 1
ATOM 2201 C C . LEU A 1 268 ? 6.875 3.677 22.936 1.00 56.38 268 LEU A C 1
ATOM 2203 O O . LEU A 1 268 ? 7.044 4.890 22.822 1.00 56.38 268 LEU A O 1
ATOM 2207 N N . LYS A 1 269 ? 7.865 2.859 23.304 1.00 56.12 269 LYS A N 1
ATOM 2208 C CA . LYS A 1 269 ? 9.273 3.265 23.276 1.00 56.12 269 LYS A CA 1
ATOM 2209 C C . LYS A 1 269 ? 9.709 3.358 21.818 1.00 56.12 269 LYS A C 1
ATOM 2211 O O . LYS A 1 269 ? 10.295 2.427 21.277 1.00 56.12 269 LYS A O 1
ATOM 2216 N N . THR A 1 270 ? 9.368 4.459 21.164 1.00 56.59 270 THR A N 1
ATOM 2217 C CA . THR A 1 270 ? 9.921 4.783 19.851 1.00 56.59 270 THR A CA 1
ATOM 2218 C C . THR A 1 270 ? 11.218 5.541 20.053 1.00 56.59 270 THR A C 1
ATOM 2220 O O . THR A 1 270 ? 11.213 6.654 20.580 1.00 56.59 270 THR A O 1
ATOM 2223 N N . GLU A 1 271 ? 12.326 4.961 19.607 1.00 57.16 271 GLU A N 1
ATOM 2224 C CA . GLU A 1 271 ? 13.494 5.763 19.260 1.00 57.16 271 GLU A CA 1
ATOM 2225 C C . GLU A 1 271 ? 13.089 6.734 18.142 1.00 57.16 271 GLU A C 1
ATOM 2227 O O . GLU A 1 271 ? 12.270 6.403 17.276 1.00 57.16 271 GLU A O 1
ATOM 2232 N N . SER A 1 272 ? 13.593 7.966 18.189 1.00 53.81 272 SER A N 1
ATOM 2233 C CA . SER A 1 272 ? 13.252 8.984 17.201 1.00 53.81 272 SER A CA 1
ATOM 2234 C C . SER A 1 272 ? 13.672 8.516 15.808 1.00 53.81 272 SER A C 1
ATOM 2236 O O . SER A 1 272 ? 14.854 8.365 15.501 1.00 53.81 272 SER A O 1
ATOM 2238 N N . ILE A 1 273 ? 12.691 8.293 14.933 1.00 57.44 273 ILE A N 1
ATOM 2239 C CA . ILE A 1 273 ? 12.965 7.961 13.537 1.00 57.44 273 ILE A CA 1
ATOM 2240 C C . ILE A 1 273 ? 13.597 9.197 12.894 1.00 57.44 273 ILE A C 1
ATOM 2242 O O . ILE A 1 273 ? 13.007 10.281 12.880 1.00 57.44 273 ILE A O 1
ATOM 2246 N N . ASN A 1 274 ? 14.811 9.042 12.365 1.00 56.38 274 ASN A N 1
ATOM 2247 C CA . ASN A 1 274 ? 15.498 10.095 11.632 1.00 56.38 274 ASN A CA 1
ATOM 2248 C C . ASN A 1 274 ? 14.719 10.410 10.339 1.00 56.38 274 ASN A C 1
ATOM 2250 O O . ASN A 1 274 ? 14.842 9.731 9.323 1.00 56.38 274 ASN A O 1
ATOM 2254 N N . THR A 1 275 ? 13.891 11.452 10.391 1.00 64.19 275 THR A N 1
ATOM 2255 C CA . THR A 1 275 ? 13.012 11.886 9.290 1.00 64.19 275 THR A CA 1
ATOM 2256 C C . THR A 1 275 ? 13.743 12.677 8.204 1.00 64.19 275 THR A C 1
ATOM 2258 O O . THR A 1 275 ? 13.123 13.062 7.212 1.00 64.19 275 THR A O 1
ATOM 2261 N N . THR A 1 276 ? 15.049 12.909 8.352 1.00 69.38 276 THR A N 1
ATOM 2262 C CA . THR A 1 276 ? 15.852 13.687 7.395 1.00 69.38 276 THR A CA 1
ATOM 2263 C C . THR A 1 276 ? 15.845 13.027 6.014 1.00 69.38 276 THR A C 1
ATOM 2265 O O . THR A 1 276 ? 15.556 13.694 5.025 1.00 69.38 276 THR A O 1
ATOM 2268 N N . MET A 1 277 ? 15.972 11.695 5.951 1.00 55.00 277 MET A N 1
ATOM 2269 C CA . MET A 1 277 ? 15.911 10.948 4.685 1.00 55.00 277 MET A CA 1
ATOM 2270 C C . MET A 1 277 ? 14.514 10.932 4.041 1.00 55.00 277 MET A C 1
ATOM 2272 O O . MET A 1 277 ? 14.394 10.923 2.820 1.00 55.00 277 MET A O 1
ATOM 2276 N N . ILE A 1 278 ? 13.437 10.998 4.835 1.00 61.00 278 ILE A N 1
ATOM 2277 C CA . ILE A 1 278 ? 12.059 11.068 4.309 1.00 61.00 278 ILE A CA 1
ATOM 2278 C C . ILE A 1 278 ? 11.813 12.419 3.621 1.00 61.00 278 ILE A C 1
ATOM 2280 O O . ILE A 1 278 ? 11.122 12.489 2.602 1.00 61.00 278 ILE A O 1
ATOM 2284 N N . LYS A 1 279 ? 12.391 13.501 4.158 1.00 67.19 279 LYS A N 1
ATOM 2285 C CA . LYS A 1 279 ? 12.316 14.838 3.550 1.00 67.19 279 LYS A CA 1
ATOM 2286 C C . LYS A 1 279 ? 13.109 14.909 2.243 1.00 67.19 279 LYS A C 1
ATOM 2288 O O . LYS A 1 279 ? 12.620 15.491 1.280 1.00 67.19 279 LYS A O 1
ATOM 2293 N N . GLU A 1 280 ? 14.272 14.266 2.185 1.00 64.50 280 GLU A N 1
ATOM 2294 C CA . GLU A 1 280 ? 15.103 14.196 0.975 1.00 64.50 280 GLU A CA 1
ATOM 2295 C C . GLU A 1 280 ? 14.443 13.373 -0.147 1.00 64.50 280 GLU A C 1
ATOM 2297 O O . GLU A 1 280 ? 14.478 13.780 -1.308 1.00 64.50 280 GLU A O 1
ATOM 2302 N N . MET A 1 281 ? 13.752 12.270 0.177 1.00 55.12 281 MET A N 1
ATOM 2303 C CA . MET A 1 281 ? 13.026 11.478 -0.829 1.00 55.12 281 MET A CA 1
ATOM 2304 C C . MET A 1 281 ? 11.834 12.224 -1.445 1.00 55.12 281 MET A C 1
ATOM 2306 O O . MET A 1 281 ? 11.617 12.107 -2.651 1.00 55.12 281 MET A O 1
ATOM 2310 N N . LYS A 1 282 ? 11.088 13.026 -0.667 1.00 62.78 282 LYS A N 1
ATOM 2311 C CA . LYS A 1 282 ? 10.004 13.866 -1.218 1.00 62.78 282 LYS A CA 1
ATOM 2312 C C . LYS A 1 282 ? 10.524 14.879 -2.241 1.00 62.78 282 LYS A C 1
ATOM 2314 O O . LYS A 1 282 ? 9.904 15.058 -3.283 1.00 62.78 282 LYS A O 1
ATOM 2319 N N . PHE A 1 283 ? 11.689 15.469 -1.980 1.00 62.31 283 PHE A N 1
ATOM 2320 C CA . PHE A 1 283 ? 12.321 16.432 -2.884 1.00 62.31 283 PHE A CA 1
ATOM 2321 C C . PHE A 1 283 ? 12.764 15.793 -4.213 1.00 62.31 283 PHE A C 1
ATOM 2323 O O . PHE A 1 283 ? 12.605 16.383 -5.283 1.00 62.31 283 PHE A O 1
ATOM 2330 N N . LEU A 1 284 ? 13.269 14.555 -4.168 1.00 50.69 284 LEU A N 1
ATOM 2331 C CA . LEU A 1 284 ? 13.603 13.790 -5.374 1.00 50.69 284 LEU A CA 1
ATOM 2332 C C . LEU A 1 284 ? 12.349 13.402 -6.172 1.00 50.69 284 LEU A C 1
ATOM 2334 O O . LEU A 1 284 ? 12.334 13.499 -7.393 1.00 50.69 284 LEU A O 1
ATOM 2338 N N . GLN A 1 285 ? 11.266 13.010 -5.506 1.00 50.72 285 GLN A N 1
ATOM 2339 C CA . GLN A 1 285 ? 10.035 12.595 -6.184 1.00 50.72 285 GLN A CA 1
ATOM 2340 C C . GLN A 1 285 ? 9.328 13.761 -6.902 1.00 50.72 285 GLN A C 1
ATOM 2342 O O . GLN A 1 285 ? 8.785 13.575 -7.989 1.00 50.72 285 GLN A O 1
ATOM 2347 N N . GLU A 1 286 ? 9.402 14.973 -6.346 1.00 60.56 286 GLU A N 1
ATOM 2348 C CA . GLU A 1 286 ? 8.900 16.196 -6.986 1.00 60.56 286 GLU A CA 1
ATOM 2349 C C . GLU A 1 286 ? 9.752 16.627 -8.190 1.00 60.56 286 GLU A C 1
ATOM 2351 O O . GLU A 1 286 ? 9.219 17.193 -9.141 1.00 60.56 286 GLU A O 1
ATOM 2356 N N . SER A 1 287 ? 11.051 16.313 -8.206 1.00 51.31 287 SER A N 1
ATOM 2357 C CA . SER A 1 287 ? 11.949 16.671 -9.315 1.00 51.31 287 SER A CA 1
ATOM 2358 C C . SER A 1 287 ? 11.853 15.728 -10.522 1.00 51.31 287 SER A C 1
ATOM 2360 O O . SER A 1 287 ? 12.118 16.161 -11.641 1.00 51.31 287 SER A O 1
ATOM 2362 N N . TYR A 1 288 ? 11.387 14.487 -10.342 1.00 44.91 288 TYR A N 1
ATOM 2363 C CA . TYR A 1 288 ? 11.092 13.565 -11.453 1.00 44.91 288 TYR A CA 1
ATOM 2364 C C . TYR A 1 288 ? 9.693 13.744 -12.062 1.00 44.91 288 TYR A C 1
ATOM 2366 O O . TYR A 1 288 ? 9.426 13.187 -13.119 1.00 44.91 288 TYR A O 1
ATOM 2374 N N . SER A 1 289 ? 8.805 14.531 -11.445 1.00 40.38 289 SER A N 1
ATOM 2375 C CA . SER A 1 289 ? 7.454 14.786 -11.976 1.00 40.38 289 SER A CA 1
ATOM 2376 C C . SER A 1 289 ? 7.404 15.870 -13.071 1.00 40.38 289 SER A C 1
ATOM 2378 O O . SER A 1 289 ? 6.317 16.179 -13.558 1.00 40.38 289 SER A O 1
ATOM 2380 N N . TRP A 1 290 ? 8.552 16.449 -13.445 1.00 43.75 290 TRP A N 1
ATOM 2381 C CA . TRP A 1 290 ? 8.694 17.505 -14.464 1.00 43.75 290 TRP A CA 1
ATOM 2382 C C . TRP A 1 290 ? 9.483 17.067 -15.717 1.00 43.75 290 TRP A C 1
ATOM 2384 O O . TRP A 1 290 ? 9.898 17.920 -16.503 1.00 43.75 290 TRP A O 1
ATOM 2394 N N . LEU A 1 291 ? 9.685 15.759 -15.913 1.00 38.47 291 LEU A N 1
ATOM 2395 C CA . LEU A 1 291 ? 10.219 15.148 -17.140 1.00 38.47 291 LEU A CA 1
ATOM 2396 C C . LEU A 1 291 ? 9.175 14.205 -17.742 1.00 38.47 291 LEU A C 1
ATOM 2398 O O . LEU A 1 291 ? 9.050 14.208 -18.985 1.00 38.47 291 LEU A O 1
#

pLDDT: mean 74.96, std 17.76, range [37.88, 98.06]

Secondary structure (DSSP, 8-state):
---------GGGSEETTTTEE--EEETTTTEEE-HHHHHHHHHHH-GGGGEEEHHHHHHHHHHHHHHHHHHHHHTT-------------GGGHHHHHHHHHHHHHHHHHHHHHHHHHHHHHHHHHHHHHHHHHHHHHHHHHHHHHHHHHHHHHHHHHHHHHHHHHHHHHHHHHHTTS------------GGGGSHHHHHHHHHH-SSHHHHHHHHTTTTT-THHHHTTGGG-SSHHHHHHHHHHHHHHHHTTTGGG------------------THHHHHHHHHHHHGGG-

Foldseek 3Di:
DDDPPPPVPPCPQADPVPRHGFFKAQPVVRDTDDPVRVVVVCVVPVSPVRMDTPVVVVVVVVVLVVVVVVVVVCVVDDDDDDDDDDDDPPVNPVVVVVVVVVVVVVVVVVVVVVVVVVVVVVVVVVVVVVVVVVVVVVCVLVVLVVVLVVVVLVVVVVVLVLVLLVLLLVVLVVVVPDDDDDDDDDPDDPVCPDSVNLVVLVVVDPDPVSSCVVQCVPSNPNVVVCPPVVPDPDSVVVSVVSVVVSCVPPVVVVVPPPPSPPRPPSDDPDDDDPCVVVVVVVVVVVVVVVD

Radius of gyration: 50.5 Å; chains: 1; bounding box: 102×50×117 Å

Sequence (291 aa):
MNSLNNTIDMNDFVCLDHLKTFEIICHQCNLLLCARCSTNHNKQHEHNKFCDHIDDIKQSLYKYQSNTQKQFKKQKTTHISTDNNNNNNSSSIFENSRILELWETIKSSNLYFRKLESTESEIKNHFHKMHQYLVVEEQRYQKPIQESKSKTLDTIKNNIEELKHIVNIINLEDRESDSEDNNNNSADTTSSYSIESIMESLNKSNSLLSFIESKDKTVFNISAFTNDKSSYKDLESLILDSIHKYNQQFKKSLIKSNKPDTPPDYQLKTESINTTMIKEMKFLQESYSWL

Organism: Heterostelium pallidum (strain ATCC 26659 / Pp 5 / PN500) (NCBI:txid670386)

InterPro domains:
  IPR000315 B-box-type zinc finger [PS50119] (10-53)
  IPR007099 RNA-directed RNA polymerase, negative-strand RNA virus [PS50525] (68-254)
  IPR036744 RAP domain superfamily [SSF47045] (86-163)